Protein AF-A0A8H4VQW1-F1 (afdb_monomer_lite)

Radius of gyration: 22.75 Å; chains: 1; bounding box: 52×48×63 Å

Foldseek 3Di:
DFPFQDLVNPVQRNDPVSLVVLLVVLLVVDQDDQDDPSHPPDPRDPVVVVVVVVQVVVDPVSVVVCCVCCVLCVVLVSLLSSPQPDPLQPDPPGDDPVCVLQVVSNLRSLCSRGNPNSSVVVVVVVVVCVVPDDVVVVLLVQLCCCLVVPCCPPPNVPDDPVRSVVSSVVSSVVVVVVVVVVVVVCVVVVPTPVNVVVVCCCVVVVVDDDPDD

Secondary structure (DSSP, 8-state):
------TTSSTTTSSHHHHHHHHHHHHHHS--TT-GGG-TT----HHHHHHHHHHHHT-HHHHHHHHHHHHHHHHHHHHHHHHTTSTT-SSTTSS-HHHHHTT-HHHHHHHHHHHHHHHHHHHHHHHHHHHHSTHHHHHHHHHHIIIIIIIIIII-TT--HHHHHHHHHHHHHHHHHHHHHHHHHHHHTT--HHHHHHHHHHHH-TT------

Structure (mmCIF, N/CA/C/O backbone):
data_AF-A0A8H4VQW1-F1
#
_entry.id   AF-A0A8H4VQW1-F1
#
loop_
_atom_site.group_PDB
_atom_site.id
_atom_site.type_symbol
_atom_site.label_atom_id
_atom_site.label_alt_id
_atom_site.label_comp_id
_atom_site.label_asym_id
_atom_site.label_entity_id
_atom_site.label_seq_id
_atom_site.pdbx_PDB_ins_code
_atom_site.Cartn_x
_atom_site.Cartn_y
_atom_site.Cartn_z
_atom_site.occupancy
_atom_site.B_iso_or_equiv
_atom_site.auth_seq_id
_atom_site.auth_comp_id
_atom_site.auth_asym_id
_atom_site.auth_atom_id
_atom_site.pdbx_PDB_model_num
ATOM 1 N N . MET A 1 1 ? 16.463 -20.515 -1.898 1.00 28.28 1 MET A N 1
ATOM 2 C CA . MET A 1 1 ? 17.791 -19.870 -1.983 1.00 28.28 1 MET A CA 1
ATOM 3 C C . MET A 1 1 ? 17.605 -18.533 -2.690 1.00 28.28 1 MET A C 1
ATOM 5 O O . MET A 1 1 ? 17.274 -18.520 -3.868 1.00 28.28 1 MET A O 1
ATOM 9 N N . PHE A 1 2 ? 17.663 -17.422 -1.950 1.00 25.58 2 PHE A N 1
ATOM 10 C CA . PHE A 1 2 ? 17.439 -16.077 -2.488 1.00 25.58 2 PHE A CA 1
ATOM 11 C C . PHE A 1 2 ? 18.644 -15.667 -3.336 1.00 25.58 2 PHE A C 1
ATOM 13 O O . PHE A 1 2 ? 19.670 -15.258 -2.800 1.00 25.58 2 PHE A O 1
ATOM 20 N N . LYS A 1 3 ? 18.546 -15.798 -4.660 1.00 30.08 3 LYS A N 1
ATOM 21 C CA . LYS A 1 3 ? 19.532 -15.206 -5.563 1.00 30.08 3 LYS A CA 1
ATOM 22 C C . LYS A 1 3 ? 19.118 -13.753 -5.777 1.00 30.08 3 LYS A C 1
ATOM 24 O O . LYS A 1 3 ? 18.363 -13.453 -6.694 1.00 30.08 3 LYS A O 1
ATOM 29 N N . VAL A 1 4 ? 19.536 -12.875 -4.862 1.00 37.16 4 VAL A N 1
ATOM 30 C CA . VAL A 1 4 ? 19.462 -11.427 -5.083 1.00 37.16 4 VAL A CA 1
ATOM 31 C C . VAL A 1 4 ? 20.350 -11.154 -6.282 1.00 37.16 4 VAL A C 1
ATOM 33 O O . VAL A 1 4 ? 21.573 -11.262 -6.212 1.00 37.16 4 VAL A O 1
ATOM 36 N N . MET A 1 5 ? 19.711 -10.891 -7.411 1.00 40.12 5 MET A N 1
ATOM 37 C CA . MET A 1 5 ? 20.390 -10.447 -8.605 1.00 40.12 5 MET A CA 1
ATOM 38 C C . MET A 1 5 ? 20.837 -9.008 -8.349 1.00 40.12 5 MET A C 1
ATOM 40 O O . MET A 1 5 ? 20.099 -8.057 -8.581 1.00 40.12 5 MET A O 1
ATOM 44 N N . ALA A 1 6 ? 22.038 -8.851 -7.785 1.00 36.28 6 ALA A N 1
ATOM 45 C CA . ALA A 1 6 ? 22.741 -7.578 -7.822 1.00 36.28 6 ALA A CA 1
ATOM 46 C C . ALA A 1 6 ? 22.848 -7.118 -9.286 1.00 36.28 6 ALA A C 1
ATOM 48 O O . ALA A 1 6 ? 22.776 -7.948 -10.202 1.00 36.28 6 ALA A O 1
ATOM 49 N N . SER A 1 7 ? 23.047 -5.810 -9.479 1.00 42.59 7 SER A N 1
ATOM 50 C CA . SER A 1 7 ? 23.230 -5.089 -10.755 1.00 42.59 7 SER A CA 1
ATOM 51 C C . SER A 1 7 ? 23.959 -5.872 -11.870 1.00 42.59 7 SER A C 1
ATOM 53 O O . SER A 1 7 ? 23.698 -5.697 -13.053 1.00 42.59 7 SER A O 1
ATOM 55 N N . SER A 1 8 ? 24.828 -6.808 -11.494 1.00 39.12 8 SER A N 1
ATOM 56 C CA . SER A 1 8 ? 25.569 -7.744 -12.340 1.00 39.12 8 SER A CA 1
ATOM 57 C C . SER A 1 8 ? 24.739 -8.787 -13.116 1.00 39.12 8 SER A C 1
ATOM 59 O O . SER A 1 8 ? 25.293 -9.433 -14.000 1.00 39.12 8 SER A O 1
ATOM 61 N N . SER A 1 9 ? 23.458 -9.009 -12.797 1.00 41.38 9 SER A N 1
ATOM 62 C CA . SER A 1 9 ? 22.667 -10.114 -13.394 1.00 41.38 9 SER A CA 1
ATOM 63 C C . SER A 1 9 ? 21.776 -9.683 -14.559 1.00 41.38 9 SER A C 1
ATOM 65 O O . SER A 1 9 ? 21.464 -10.496 -15.425 1.00 41.38 9 SER A O 1
ATOM 67 N N . VAL A 1 10 ? 21.401 -8.403 -14.607 1.00 49.59 10 VAL A N 1
ATOM 68 C CA . VAL A 1 10 ? 20.893 -7.756 -15.819 1.00 49.59 10 VAL A CA 1
ATOM 69 C C . VAL A 1 10 ? 22.082 -6.994 -16.388 1.00 49.59 10 VAL A C 1
ATOM 71 O O . VAL A 1 10 ? 22.295 -5.829 -16.065 1.00 49.59 10 VAL A O 1
ATOM 74 N N . LEU A 1 11 ? 22.893 -7.676 -17.209 1.00 47.47 11 LEU A N 1
ATOM 75 C CA . LEU A 1 11 ? 24.154 -7.179 -17.800 1.00 47.47 11 LEU A CA 1
ATOM 76 C C . LEU A 1 11 ? 24.014 -5.799 -18.491 1.00 47.47 11 LEU A C 1
ATOM 78 O O . LEU A 1 11 ? 24.993 -5.098 -18.758 1.00 47.47 11 LEU A O 1
ATOM 82 N N . ILE A 1 12 ? 22.776 -5.411 -18.785 1.00 53.22 12 ILE A N 1
ATOM 83 C CA . ILE A 1 12 ? 22.388 -4.185 -19.465 1.00 53.22 12 ILE A CA 1
ATOM 84 C C . ILE A 1 12 ? 22.373 -2.975 -18.516 1.00 53.22 12 ILE A C 1
ATOM 86 O O . ILE A 1 12 ? 22.787 -1.912 -18.959 1.00 53.22 12 ILE A O 1
ATOM 90 N N . LEU A 1 13 ? 21.984 -3.104 -17.236 1.00 59.81 13 LEU A N 1
ATOM 91 C CA . LEU A 1 13 ? 21.715 -1.919 -16.404 1.00 59.81 13 LEU A CA 1
ATOM 92 C C . LEU A 1 13 ? 22.900 -1.442 -15.558 1.00 59.81 13 LEU A C 1
ATOM 94 O O . LEU A 1 13 ? 23.080 -0.243 -15.506 1.00 59.81 13 LEU A O 1
ATOM 98 N N . GLY A 1 14 ? 23.720 -2.330 -14.973 1.00 60.00 14 GLY A N 1
ATOM 99 C CA . GLY A 1 14 ? 25.087 -2.090 -14.451 1.00 60.00 14 GLY A CA 1
ATOM 100 C C . GLY A 1 14 ? 25.355 -0.896 -13.503 1.00 60.00 14 GLY A C 1
ATOM 101 O O . GLY A 1 14 ? 25.812 -1.102 -12.375 1.00 60.00 14 GLY A O 1
ATOM 102 N N . SER A 1 15 ? 25.113 0.335 -13.956 1.00 68.81 15 SER A N 1
ATOM 103 C CA . SER A 1 15 ? 25.301 1.618 -13.276 1.00 68.81 15 SER A CA 1
ATOM 104 C C . SER A 1 15 ? 24.204 2.633 -13.675 1.00 68.81 15 SER A C 1
ATOM 106 O O . SER A 1 15 ? 23.596 2.507 -14.740 1.00 68.81 15 SER A O 1
ATOM 108 N N . PRO A 1 16 ? 23.962 3.686 -12.869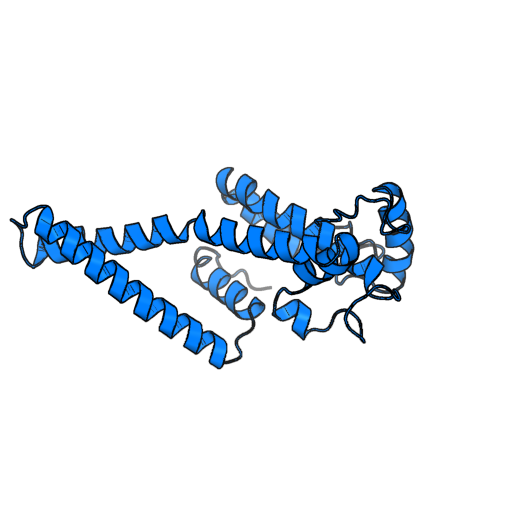 1.00 67.88 16 PRO A N 1
ATOM 109 C CA . PRO A 1 16 ? 23.062 4.781 -13.248 1.00 67.88 16 PRO A CA 1
ATOM 110 C C . PRO A 1 16 ? 23.428 5.462 -14.579 1.00 67.88 16 PRO A C 1
ATOM 112 O O . PRO A 1 16 ? 22.538 5.894 -15.304 1.00 67.88 16 PRO A O 1
ATOM 115 N N . GLU A 1 17 ? 24.717 5.513 -14.927 1.00 68.81 17 GLU A N 1
ATOM 116 C CA . GLU A 1 17 ? 25.201 6.052 -16.209 1.00 68.81 17 GLU A CA 1
ATOM 117 C C . GLU A 1 17 ? 24.740 5.195 -17.390 1.00 68.81 17 GLU A C 1
ATOM 119 O O . GLU A 1 17 ? 24.224 5.706 -18.377 1.00 68.81 17 GLU A O 1
ATOM 124 N N . LYS A 1 18 ? 24.815 3.870 -17.255 1.00 72.69 18 LYS A N 1
ATOM 125 C CA . LYS A 1 18 ? 24.377 2.958 -18.312 1.00 72.69 18 LYS A CA 1
ATOM 126 C C . LYS A 1 18 ? 22.856 2.983 -18.496 1.00 72.69 18 LYS A C 1
ATOM 128 O O . LYS A 1 18 ? 22.370 2.840 -19.613 1.00 72.69 18 LYS A O 1
ATOM 133 N N . LEU A 1 19 ? 22.096 3.213 -17.422 1.00 73.19 19 LEU A N 1
ATOM 134 C CA . LEU A 1 19 ? 20.658 3.483 -17.518 1.00 73.19 19 LEU A CA 1
ATOM 135 C C . LEU A 1 19 ? 20.380 4.777 -18.301 1.00 73.19 19 LEU A C 1
ATOM 137 O O . LEU A 1 19 ? 19.483 4.790 -19.139 1.00 73.19 19 LEU A O 1
ATOM 141 N N . TRP A 1 20 ? 21.144 5.843 -18.054 1.00 73.56 20 TRP A N 1
ATOM 142 C CA . TRP A 1 20 ? 21.017 7.107 -18.786 1.00 73.56 20 TRP A CA 1
ATOM 143 C C . TRP A 1 20 ? 21.287 6.942 -20.287 1.00 73.56 20 TRP A C 1
ATOM 145 O O . TRP A 1 20 ? 20.483 7.394 -21.107 1.00 73.56 20 TRP A O 1
ATOM 155 N N . ASP A 1 21 ? 22.346 6.216 -20.644 1.00 78.25 21 ASP A N 1
ATOM 156 C CA . ASP A 1 21 ? 22.703 5.952 -22.043 1.00 78.25 21 ASP A CA 1
ATOM 157 C C . ASP A 1 21 ? 21.632 5.137 -22.781 1.00 78.25 21 ASP A C 1
ATOM 159 O O . ASP A 1 21 ? 21.409 5.330 -23.974 1.00 78.25 21 ASP A O 1
ATOM 163 N N . LEU A 1 22 ? 20.931 4.245 -22.074 1.00 75.06 22 LEU A N 1
ATOM 164 C CA . LEU A 1 22 ? 19.831 3.448 -22.627 1.00 75.06 22 LEU A CA 1
ATOM 165 C C . LEU A 1 22 ? 18.499 4.207 -22.671 1.00 75.06 22 LEU A C 1
ATOM 167 O O . LEU A 1 22 ? 17.639 3.896 -23.496 1.00 75.06 22 LEU A O 1
ATOM 171 N N . LEU A 1 23 ? 18.319 5.213 -21.814 1.00 74.88 23 LEU A N 1
ATOM 172 C CA . LEU A 1 23 ? 17.117 6.044 -21.791 1.00 74.88 23 LEU A CA 1
ATOM 173 C C . LEU A 1 23 ? 17.064 7.030 -22.959 1.00 74.88 23 LEU A C 1
ATOM 175 O O . LEU A 1 23 ? 15.974 7.281 -23.463 1.00 74.88 23 LEU A O 1
ATOM 179 N N . GLN A 1 24 ? 18.199 7.567 -23.414 1.00 77.44 24 GLN A N 1
ATOM 180 C CA . GLN A 1 24 ? 18.244 8.478 -24.568 1.00 77.44 24 GLN A CA 1
ATOM 181 C C . GLN A 1 24 ? 17.631 7.883 -25.854 1.00 77.44 24 GLN A C 1
ATOM 183 O O . GLN A 1 24 ? 16.755 8.525 -26.437 1.00 77.44 24 GLN A O 1
ATOM 188 N N . PRO A 1 25 ? 18.004 6.669 -26.309 1.00 72.94 25 PRO A N 1
ATOM 189 C CA . PRO A 1 25 ? 17.372 6.064 -27.479 1.00 72.94 25 PRO A CA 1
ATOM 190 C C . PRO A 1 25 ? 15.919 5.644 -27.206 1.00 72.94 25 PRO A C 1
ATOM 192 O O . PRO A 1 25 ? 15.070 5.786 -28.087 1.00 72.94 25 PRO A O 1
ATOM 195 N N . ALA A 1 26 ? 15.592 5.197 -25.986 1.00 69.81 26 ALA A N 1
ATOM 196 C CA . ALA A 1 26 ? 14.220 4.843 -25.604 1.00 69.81 26 ALA A CA 1
ATOM 197 C C . ALA A 1 26 ? 13.273 6.063 -25.550 1.00 69.81 26 ALA A C 1
ATOM 199 O O . ALA A 1 26 ? 12.074 5.938 -25.800 1.00 69.81 26 ALA A O 1
ATOM 200 N N . ALA A 1 27 ? 13.804 7.252 -25.253 1.00 68.06 27 ALA A N 1
ATOM 201 C CA . ALA A 1 27 ? 13.092 8.533 -25.276 1.00 68.06 27 ALA A CA 1
ATOM 202 C C . ALA A 1 27 ? 12.643 8.930 -26.683 1.00 68.06 27 ALA A C 1
ATOM 204 O O . ALA A 1 27 ? 11.543 9.449 -26.863 1.00 68.06 27 ALA A O 1
ATOM 205 N N . ILE A 1 28 ? 13.466 8.627 -27.685 1.00 67.69 28 ILE A N 1
ATOM 206 C CA . ILE A 1 28 ? 13.154 8.888 -29.092 1.00 67.69 28 ILE A CA 1
ATOM 207 C C . ILE A 1 28 ? 12.152 7.850 -29.621 1.00 67.69 28 ILE A C 1
ATOM 209 O O . ILE A 1 28 ? 11.246 8.196 -30.377 1.00 67.69 28 ILE A O 1
ATOM 213 N N . ALA A 1 29 ? 12.291 6.584 -29.211 1.00 67.00 29 ALA A N 1
ATOM 214 C CA . ALA A 1 29 ? 11.430 5.489 -29.662 1.00 67.00 29 ALA A CA 1
ATOM 215 C C . ALA A 1 29 ? 10.017 5.514 -29.047 1.00 67.00 29 ALA A C 1
ATOM 217 O O . ALA A 1 29 ? 9.058 5.106 -29.698 1.00 67.00 29 ALA A O 1
ATOM 218 N N . SER A 1 30 ? 9.875 5.983 -27.804 1.00 66.38 30 SER A N 1
ATOM 219 C CA . SER A 1 30 ? 8.595 6.070 -27.085 1.00 66.38 30 SER A CA 1
ATOM 220 C C . SER A 1 30 ? 8.446 7.428 -26.385 1.00 66.38 30 SER A C 1
ATOM 222 O O . SER A 1 30 ? 8.575 7.510 -25.174 1.00 66.38 30 SER A O 1
ATOM 224 N N . PRO A 1 31 ? 8.177 8.531 -27.094 1.00 61.09 31 PRO A N 1
ATOM 225 C CA . PRO A 1 31 ? 8.132 9.850 -26.466 1.00 61.09 31 PRO A CA 1
ATOM 226 C C . PRO A 1 31 ? 7.073 9.927 -25.351 1.00 61.09 31 PRO A C 1
ATOM 228 O O . PRO A 1 31 ? 5.892 9.642 -25.564 1.00 61.09 31 PRO A O 1
ATOM 231 N N . ALA A 1 32 ? 7.491 10.343 -24.151 1.00 61.03 32 ALA A N 1
ATOM 232 C CA . ALA A 1 32 ? 6.574 10.609 -23.047 1.00 61.03 32 ALA A CA 1
ATOM 233 C C . ALA A 1 32 ? 5.659 11.801 -23.355 1.00 61.03 32 ALA A C 1
ATOM 235 O O . ALA A 1 32 ? 6.094 12.850 -23.834 1.00 61.03 32 ALA A O 1
ATOM 236 N N . VAL A 1 33 ? 4.377 11.657 -23.019 1.00 56.91 33 VAL A N 1
ATOM 237 C CA . VAL A 1 33 ? 3.370 12.711 -23.181 1.00 56.91 33 VAL A CA 1
ATOM 238 C C . VAL A 1 33 ? 3.735 13.903 -22.285 1.00 56.91 33 VAL A C 1
ATOM 240 O O . VAL A 1 33 ? 3.729 13.779 -21.064 1.00 56.91 33 VAL A O 1
ATOM 243 N N . GLY A 1 34 ? 4.049 15.057 -22.885 1.00 54.09 34 GLY A N 1
ATOM 244 C CA . GLY A 1 34 ? 4.382 16.296 -22.163 1.00 54.09 34 GLY A CA 1
ATOM 245 C C . GLY A 1 34 ? 5.872 16.527 -21.864 1.00 54.09 34 GLY A C 1
ATOM 246 O O . GLY A 1 34 ? 6.198 17.513 -21.203 1.00 54.09 34 GLY A O 1
ATOM 247 N N . ALA A 1 35 ? 6.773 15.668 -22.356 1.00 56.16 35 ALA A N 1
ATOM 248 C CA . ALA A 1 35 ? 8.221 15.850 -22.233 1.00 56.16 35 ALA A CA 1
ATOM 249 C C . ALA A 1 35 ? 8.757 16.885 -23.240 1.00 56.16 35 ALA A C 1
ATOM 251 O O . ALA A 1 35 ? 8.466 16.815 -24.437 1.00 56.16 35 ALA A O 1
ATOM 252 N N . LYS A 1 36 ? 9.584 17.826 -22.772 1.00 53.81 36 LYS A N 1
ATOM 253 C CA . LYS A 1 36 ? 10.326 18.742 -23.647 1.00 53.81 36 LYS A CA 1
ATOM 254 C C . LYS A 1 36 ? 11.537 17.998 -24.217 1.00 53.81 36 LYS A C 1
ATOM 256 O O . LYS A 1 36 ? 12.220 17.273 -23.497 1.00 53.81 36 LYS A O 1
ATOM 261 N N . ASP A 1 37 ? 11.769 18.139 -25.520 1.00 59.31 37 ASP A N 1
ATOM 262 C CA . ASP A 1 37 ? 12.873 17.488 -26.242 1.00 59.31 37 ASP A CA 1
ATOM 263 C C . ASP A 1 37 ? 12.871 15.948 -26.126 1.00 59.31 37 ASP A C 1
ATOM 265 O O . ASP A 1 37 ? 13.920 15.307 -26.152 1.00 59.31 37 ASP A O 1
ATOM 269 N N . SER A 1 38 ? 11.685 15.333 -25.979 1.00 60.81 38 SER A N 1
ATOM 270 C CA . SER A 1 38 ? 11.479 13.881 -25.778 1.00 60.81 38 SER A CA 1
ATOM 271 C C . SER A 1 38 ? 12.172 13.277 -24.542 1.00 60.81 38 SER A C 1
ATOM 273 O O . SER A 1 38 ? 12.138 12.068 -24.345 1.00 60.81 38 SER A O 1
ATOM 275 N N . SER A 1 39 ? 12.742 14.099 -23.655 1.00 64.88 39 SER A N 1
ATOM 276 C CA . SER A 1 39 ? 13.464 13.634 -22.468 1.00 64.88 39 SER A CA 1
ATOM 277 C C . SER A 1 39 ? 12.528 13.330 -21.295 1.00 64.88 39 SER A C 1
ATOM 279 O O . SER A 1 39 ? 11.841 14.218 -20.785 1.00 64.88 39 SER A O 1
ATOM 281 N N . TYR A 1 40 ? 12.575 12.093 -20.790 1.00 63.97 40 TYR A N 1
ATOM 282 C CA . TYR A 1 40 ? 11.798 11.633 -19.628 1.00 63.97 40 TYR A CA 1
ATOM 283 C C . TYR A 1 40 ? 12.128 12.340 -18.303 1.00 63.97 40 TYR A C 1
ATOM 285 O O . TYR A 1 40 ? 11.391 12.176 -17.335 1.00 63.97 40 TYR A O 1
ATOM 293 N N . LEU A 1 41 ? 13.224 13.105 -18.230 1.00 68.81 41 LEU A N 1
ATOM 294 C CA . LEU A 1 41 ? 13.618 13.845 -17.022 1.00 68.81 41 LEU A CA 1
ATOM 295 C C . LEU A 1 41 ? 13.168 15.311 -17.033 1.00 68.81 41 LEU A C 1
ATOM 297 O O . LEU A 1 41 ? 13.501 16.067 -16.121 1.00 68.81 41 LEU A O 1
ATOM 301 N N . THR A 1 42 ? 12.421 15.732 -18.053 1.00 65.62 42 THR A N 1
ATOM 302 C CA . THR A 1 42 ? 11.893 17.095 -18.120 1.00 65.62 42 THR A CA 1
ATOM 303 C C . THR A 1 42 ? 10.486 17.153 -17.531 1.00 65.62 42 THR A C 1
ATOM 305 O O . THR A 1 42 ? 9.543 16.573 -18.061 1.00 65.62 42 THR A O 1
ATOM 308 N N . ILE A 1 43 ? 10.331 17.879 -16.422 1.00 60.00 43 ILE A N 1
ATOM 309 C CA . ILE A 1 43 ? 9.020 18.153 -15.823 1.00 60.00 43 ILE A CA 1
ATOM 310 C C . ILE A 1 43 ? 8.455 19.397 -16.514 1.00 60.00 43 ILE A C 1
ATOM 312 O O . ILE A 1 43 ? 8.723 20.523 -16.101 1.00 60.00 43 ILE A O 1
ATOM 316 N N . HIS A 1 44 ? 7.725 19.200 -17.612 1.00 60.41 44 HIS A N 1
ATOM 317 C CA . HIS A 1 44 ? 7.095 20.289 -18.375 1.00 60.41 44 HIS A CA 1
ATOM 318 C C . HIS A 1 44 ? 5.557 20.265 -18.333 1.00 60.41 44 HIS A C 1
ATOM 320 O O . HIS A 1 44 ? 4.902 21.134 -18.910 1.00 60.41 44 HIS A O 1
ATOM 326 N N . SER A 1 45 ? 4.969 19.310 -17.609 1.00 63.50 45 SER A N 1
ATOM 327 C CA . SER A 1 45 ? 3.522 19.176 -17.433 1.00 63.50 45 SER A CA 1
ATOM 328 C C . SER A 1 45 ? 2.997 20.167 -16.384 1.00 63.50 45 SER A C 1
ATOM 330 O O . SER A 1 45 ? 3.448 20.196 -15.238 1.00 63.50 45 SER A O 1
ATOM 332 N N . GLY A 1 46 ? 1.990 20.968 -16.757 1.00 63.09 46 GLY A N 1
ATOM 333 C CA . GLY A 1 46 ? 1.294 21.861 -15.821 1.00 63.09 46 GLY A CA 1
ATOM 334 C C . GLY A 1 46 ? 0.620 21.111 -14.664 1.00 63.09 46 GLY A C 1
ATOM 335 O O . GLY A 1 46 ? 0.480 21.658 -13.574 1.00 63.09 46 GLY A O 1
ATOM 336 N N . GLN A 1 47 ? 0.270 19.837 -14.859 1.00 62.94 47 GLN A N 1
ATOM 337 C CA . GLN A 1 47 ? -0.259 18.972 -13.801 1.00 62.94 47 GLN A CA 1
ATOM 338 C C . GLN A 1 47 ? 0.823 18.559 -12.793 1.00 62.94 47 GLN A C 1
ATOM 340 O O . GLN A 1 47 ? 0.531 18.455 -11.602 1.00 62.94 47 GLN A O 1
ATOM 345 N N . ASP A 1 48 ? 2.073 18.408 -13.228 1.00 63.66 48 ASP A N 1
ATOM 346 C CA . ASP A 1 48 ? 3.189 18.010 -12.361 1.00 63.66 48 ASP A CA 1
ATOM 347 C C . ASP A 1 48 ? 3.648 19.181 -11.483 1.00 63.66 48 ASP A C 1
ATOM 349 O O . ASP A 1 48 ? 4.022 19.001 -10.319 1.00 63.66 48 ASP A O 1
ATOM 353 N N . LEU A 1 49 ? 3.554 20.407 -12.010 1.00 69.44 49 LEU A N 1
ATOM 354 C CA . LEU A 1 49 ? 3.812 21.624 -11.245 1.00 69.44 49 LEU A CA 1
ATOM 355 C C . LEU A 1 49 ? 2.724 21.864 -10.189 1.00 69.44 49 LEU A C 1
ATOM 357 O O . LEU A 1 49 ? 3.041 22.233 -9.059 1.00 69.44 49 LEU A O 1
ATOM 361 N N . LEU A 1 50 ? 1.457 21.597 -10.522 1.00 69.38 50 LEU A N 1
ATOM 362 C CA . LEU A 1 50 ? 0.352 21.638 -9.558 1.00 69.38 50 LEU A CA 1
ATOM 363 C C . LEU A 1 50 ? 0.511 20.572 -8.469 1.00 69.38 50 LEU A C 1
ATOM 365 O O . LEU A 1 50 ? 0.301 20.870 -7.294 1.00 69.38 50 LEU A O 1
ATOM 369 N N . LEU A 1 51 ? 0.935 19.358 -8.831 1.00 70.62 51 LEU A N 1
ATOM 370 C CA . LEU A 1 51 ? 1.248 18.303 -7.867 1.00 70.62 51 LEU A CA 1
ATOM 371 C C . LEU A 1 51 ? 2.392 18.723 -6.935 1.00 70.62 51 LEU A C 1
ATOM 373 O O . LEU A 1 51 ? 2.280 18.594 -5.718 1.00 70.62 51 LEU A O 1
ATOM 377 N N . THR A 1 52 ? 3.467 19.279 -7.491 1.00 69.06 52 THR A N 1
ATOM 378 C CA . THR A 1 52 ? 4.612 19.768 -6.710 1.00 69.06 52 THR A CA 1
ATOM 379 C C . THR A 1 52 ? 4.199 20.905 -5.775 1.00 69.06 52 THR A C 1
ATOM 381 O O . THR A 1 52 ? 4.539 20.886 -4.592 1.00 69.06 52 THR A O 1
ATOM 384 N N . GLY A 1 53 ? 3.401 21.857 -6.267 1.00 71.31 53 GLY A N 1
ATOM 385 C CA . GLY A 1 53 ? 2.837 22.939 -5.460 1.00 71.31 53 GLY A CA 1
ATOM 386 C C . GLY A 1 53 ? 1.944 22.424 -4.330 1.00 71.31 53 GLY A C 1
ATOM 387 O O . GLY A 1 53 ? 2.086 22.857 -3.189 1.00 71.31 53 GLY A O 1
ATOM 388 N N . PHE A 1 54 ? 1.086 21.439 -4.606 1.00 68.94 54 PHE A N 1
ATOM 389 C CA . PHE A 1 54 ? 0.246 20.797 -3.595 1.00 68.94 54 PHE A CA 1
ATOM 390 C C . PHE A 1 54 ? 1.077 20.114 -2.500 1.00 68.94 54 PHE A C 1
ATOM 392 O O . PHE A 1 54 ? 0.789 20.277 -1.313 1.00 68.94 54 PHE A O 1
ATOM 399 N N . ILE A 1 55 ? 2.133 19.388 -2.874 1.00 72.12 55 ILE A N 1
ATOM 400 C CA . ILE A 1 55 ? 3.003 18.689 -1.918 1.00 72.12 55 ILE A CA 1
ATOM 401 C C . ILE A 1 55 ? 3.793 19.693 -1.059 1.00 72.12 55 ILE A C 1
ATOM 403 O O . ILE A 1 55 ? 3.932 19.475 0.145 1.00 72.12 55 ILE A O 1
ATOM 407 N N . LEU A 1 56 ? 4.248 20.813 -1.635 1.00 72.19 56 LEU A N 1
ATOM 408 C CA . LEU A 1 56 ? 4.930 21.888 -0.900 1.00 72.19 56 LEU A CA 1
ATOM 409 C C . LEU A 1 56 ? 4.003 22.596 0.102 1.00 72.19 56 LEU A C 1
ATOM 411 O O . LEU A 1 56 ? 4.424 22.897 1.218 1.00 72.19 56 LEU A O 1
ATOM 415 N N . VAL A 1 57 ? 2.738 22.823 -0.262 1.00 73.44 57 VAL A N 1
ATOM 416 C CA . VAL A 1 57 ? 1.738 23.464 0.614 1.00 73.44 57 VAL A CA 1
ATOM 417 C C . VAL A 1 57 ? 1.233 22.512 1.709 1.00 73.44 57 VAL A C 1
ATOM 419 O O . VAL A 1 57 ? 0.902 22.957 2.806 1.00 73.44 57 VAL A O 1
ATOM 422 N N . SER A 1 58 ? 1.236 21.198 1.463 1.00 66.69 58 SER A N 1
ATOM 423 C CA . SER A 1 58 ? 0.741 20.170 2.400 1.00 66.69 58 SER A CA 1
ATOM 424 C C . SER A 1 58 ? 1.681 19.865 3.585 1.00 66.69 58 SER A C 1
ATOM 426 O O . SER A 1 58 ? 1.416 18.943 4.362 1.00 66.69 58 SER A O 1
ATOM 428 N N . GLY A 1 59 ? 2.775 20.620 3.741 1.00 71.31 59 GLY A N 1
ATOM 429 C CA . GLY A 1 59 ? 3.701 20.553 4.877 1.00 71.31 59 GLY A CA 1
ATOM 430 C C . GLY A 1 59 ? 4.723 19.403 4.840 1.00 71.31 59 GLY A C 1
ATOM 431 O O . GLY A 1 59 ? 4.603 18.435 4.086 1.00 71.31 59 GLY A O 1
ATOM 432 N N . PHE A 1 60 ? 5.741 19.492 5.709 1.00 62.41 60 PHE A N 1
ATOM 433 C CA . PHE A 1 60 ? 6.896 18.574 5.753 1.00 62.41 60 PHE A CA 1
ATOM 434 C C . PHE A 1 60 ? 6.526 17.087 5.927 1.00 62.41 60 PHE A C 1
ATOM 436 O O . PHE A 1 60 ? 7.225 16.218 5.411 1.00 62.41 60 PHE A O 1
ATOM 443 N N . GLY A 1 61 ? 5.415 16.768 6.604 1.00 63.97 61 GLY A N 1
ATOM 444 C CA . GLY A 1 61 ? 4.976 15.381 6.812 1.00 63.97 61 GLY A CA 1
ATOM 445 C C . GLY A 1 61 ? 4.533 14.671 5.525 1.00 63.97 61 GLY A C 1
ATOM 446 O O . GLY A 1 61 ? 4.796 13.480 5.350 1.00 63.97 61 GLY A O 1
ATOM 447 N N . THR A 1 62 ? 3.912 15.406 4.599 1.00 66.69 62 THR A N 1
ATOM 448 C CA . THR A 1 62 ? 3.476 14.873 3.298 1.00 66.69 62 THR A CA 1
ATOM 449 C C . THR A 1 62 ? 4.674 14.647 2.376 1.00 66.69 62 THR A C 1
ATOM 451 O O . THR A 1 62 ? 4.725 13.644 1.666 1.00 66.69 62 THR A O 1
ATOM 454 N N . PHE A 1 63 ? 5.687 15.514 2.463 1.00 66.75 63 PHE A N 1
ATOM 455 C CA . PHE A 1 63 ? 6.941 15.396 1.713 1.00 66.75 63 PHE A CA 1
ATOM 456 C C . PHE A 1 63 ? 7.702 14.103 2.040 1.00 66.75 63 PHE A C 1
ATOM 458 O O . PHE A 1 63 ? 8.098 13.361 1.137 1.00 66.75 63 PHE A O 1
ATOM 465 N N . THR A 1 64 ? 7.866 13.793 3.330 1.00 68.31 64 THR A N 1
ATOM 466 C CA . THR A 1 64 ? 8.627 12.617 3.784 1.00 68.31 64 THR A CA 1
ATOM 467 C C . THR A 1 64 ? 7.959 11.308 3.373 1.00 68.31 64 THR A C 1
ATOM 469 O O . THR A 1 64 ? 8.629 10.381 2.920 1.00 68.31 64 THR A O 1
ATOM 472 N N . TRP A 1 65 ? 6.630 11.234 3.483 1.00 68.44 65 TRP A N 1
ATOM 473 C CA . TRP A 1 65 ? 5.889 10.027 3.120 1.00 68.44 65 TRP A CA 1
ATOM 474 C C . TRP A 1 65 ? 5.765 9.844 1.608 1.00 68.44 65 TRP A C 1
ATOM 476 O O . TRP A 1 65 ? 5.829 8.711 1.147 1.00 68.44 65 TRP A O 1
ATOM 486 N N . PHE A 1 66 ? 5.622 10.924 0.834 1.00 70.50 66 PHE A N 1
ATOM 487 C CA . PHE A 1 66 ? 5.510 10.837 -0.624 1.00 70.50 66 PHE A CA 1
ATOM 488 C C . PHE A 1 66 ? 6.849 10.500 -1.297 1.00 70.50 66 PHE A C 1
ATOM 490 O O . PHE A 1 66 ? 6.865 9.845 -2.335 1.00 70.50 66 PHE A O 1
ATOM 497 N N . SER A 1 67 ? 7.978 10.870 -0.681 1.00 74.81 67 SER A N 1
ATOM 498 C CA . SER A 1 67 ? 9.322 10.629 -1.231 1.00 74.81 67 SER A CA 1
ATOM 499 C C . SER A 1 67 ? 9.645 9.143 -1.429 1.00 74.81 67 SER A C 1
ATOM 501 O O . SER A 1 67 ? 10.275 8.780 -2.420 1.00 74.81 67 SER A O 1
ATOM 503 N N . ILE A 1 68 ? 9.191 8.270 -0.524 1.00 76.38 68 ILE A N 1
ATOM 504 C CA . ILE A 1 68 ? 9.444 6.820 -0.590 1.00 76.38 68 ILE A CA 1
ATOM 505 C C . ILE A 1 68 ? 8.740 6.163 -1.797 1.00 76.38 68 ILE A C 1
ATOM 507 O O . ILE A 1 68 ? 9.429 5.567 -2.630 1.00 76.38 68 ILE A O 1
ATOM 511 N N . PRO A 1 69 ? 7.402 6.254 -1.947 1.00 75.00 69 PRO A N 1
ATOM 512 C CA . PRO A 1 69 ? 6.708 5.702 -3.100 1.00 75.00 69 PRO A CA 1
ATOM 513 C C . PRO A 1 69 ? 7.074 6.436 -4.391 1.00 75.00 69 PRO A C 1
ATOM 515 O O . PRO A 1 69 ? 7.207 5.772 -5.415 1.00 75.00 69 PRO A O 1
ATOM 518 N N . LEU A 1 70 ? 7.296 7.758 -4.368 1.00 77.06 70 LEU A N 1
ATOM 519 C CA . LEU A 1 70 ? 7.714 8.497 -5.562 1.00 77.06 70 LEU A CA 1
ATOM 520 C C . LEU A 1 70 ? 9.083 8.025 -6.054 1.00 77.06 70 LEU A C 1
ATOM 522 O O . LEU A 1 70 ? 9.217 7.712 -7.231 1.00 77.06 70 LEU A O 1
ATOM 526 N N . GLY A 1 71 ? 10.080 7.926 -5.172 1.00 79.94 71 GLY A N 1
ATOM 527 C CA . GLY A 1 71 ? 11.423 7.478 -5.544 1.00 79.94 71 GLY A CA 1
ATOM 528 C C . GLY A 1 71 ? 11.426 6.045 -6.078 1.00 79.94 71 GLY A C 1
ATOM 529 O O . GLY A 1 71 ? 12.032 5.763 -7.115 1.00 79.94 71 GLY A O 1
ATOM 530 N N . LEU A 1 72 ? 10.690 5.146 -5.419 1.00 80.62 72 LEU A N 1
ATOM 531 C CA . LEU A 1 72 ? 10.569 3.757 -5.860 1.00 80.62 72 LEU A CA 1
ATOM 532 C C . LEU A 1 72 ? 9.841 3.647 -7.209 1.00 80.62 72 LEU A C 1
ATOM 534 O O . LEU A 1 72 ? 10.321 2.964 -8.111 1.00 80.62 72 LEU A O 1
ATOM 538 N N . CYS A 1 73 ? 8.709 4.331 -7.378 1.00 79.25 73 CYS A N 1
ATOM 539 C CA . CYS A 1 73 ? 7.961 4.302 -8.633 1.00 79.25 73 CYS A CA 1
ATOM 540 C C . CYS A 1 73 ? 8.720 4.988 -9.772 1.00 79.25 73 CYS A C 1
ATOM 542 O O . CYS A 1 73 ? 8.732 4.448 -10.874 1.00 79.25 73 CYS A O 1
ATOM 544 N N . ALA A 1 74 ? 9.364 6.134 -9.536 1.00 80.81 74 ALA A N 1
ATOM 545 C CA . ALA A 1 74 ? 10.097 6.871 -10.565 1.00 80.81 74 ALA A CA 1
ATOM 546 C C . ALA A 1 74 ? 11.272 6.047 -11.103 1.00 80.81 74 ALA A C 1
ATOM 548 O O . ALA A 1 74 ? 11.400 5.865 -12.313 1.00 80.81 74 ALA A O 1
ATOM 549 N N . THR A 1 75 ? 12.078 5.468 -10.209 1.00 81.06 75 THR A N 1
ATOM 550 C CA . THR A 1 75 ? 13.207 4.618 -10.615 1.00 81.06 75 THR A CA 1
ATOM 551 C C . THR A 1 75 ? 12.741 3.371 -11.365 1.00 81.06 75 THR A C 1
ATOM 553 O O . THR A 1 75 ? 13.258 3.074 -12.438 1.00 81.06 75 THR A O 1
ATOM 556 N N . MET A 1 76 ? 11.714 2.677 -10.873 1.00 79.56 76 MET A N 1
ATOM 557 C CA . MET A 1 76 ? 11.212 1.456 -11.515 1.00 79.56 76 MET A CA 1
ATOM 558 C C . MET A 1 76 ? 10.470 1.733 -12.828 1.00 79.56 76 MET A C 1
ATOM 560 O O . MET A 1 76 ? 10.524 0.910 -13.736 1.00 79.56 76 MET A O 1
ATOM 564 N N . SER A 1 77 ? 9.828 2.895 -12.971 1.00 79.38 77 SER A N 1
ATOM 565 C CA . SER A 1 77 ? 9.161 3.294 -14.220 1.00 79.38 77 SER A CA 1
ATOM 566 C C . SER A 1 77 ? 10.168 3.599 -15.326 1.00 79.38 77 SER A C 1
ATOM 568 O O . SER A 1 77 ? 9.974 3.150 -16.451 1.00 79.38 77 SER A O 1
ATOM 570 N N . LEU A 1 78 ? 11.275 4.279 -15.009 1.00 78.19 78 LEU A N 1
ATOM 571 C CA . LEU A 1 78 ? 12.362 4.502 -15.969 1.00 78.19 78 LEU A CA 1
ATOM 572 C C . LEU A 1 78 ? 12.984 3.176 -16.427 1.00 78.19 78 LEU A C 1
ATOM 574 O O . LEU A 1 78 ? 13.239 2.981 -17.612 1.00 78.19 78 LEU A O 1
ATOM 578 N N . VAL A 1 79 ? 13.163 2.228 -15.505 1.00 77.31 79 VAL A N 1
ATOM 579 C CA . VAL A 1 79 ? 13.671 0.895 -15.854 1.00 77.31 79 VAL A CA 1
ATOM 580 C C . VAL A 1 79 ? 12.654 0.093 -16.676 1.00 77.31 79 VAL A C 1
ATOM 582 O O . VAL A 1 79 ? 13.044 -0.618 -17.599 1.00 77.31 79 VAL A O 1
ATOM 585 N N . CYS A 1 80 ? 11.354 0.243 -16.407 1.00 78.94 80 CYS A N 1
ATOM 586 C CA . CYS A 1 80 ? 10.284 -0.353 -17.211 1.00 78.94 80 CYS A CA 1
ATOM 587 C C . CYS A 1 80 ? 10.369 0.077 -18.680 1.00 78.94 80 CYS A C 1
ATOM 589 O O . CYS A 1 80 ? 10.354 -0.769 -19.569 1.00 78.94 80 CYS A O 1
ATOM 591 N N . VAL A 1 81 ? 10.521 1.382 -18.920 1.00 77.62 81 VAL A N 1
ATOM 592 C CA . VAL A 1 81 ? 10.621 1.971 -20.264 1.00 77.62 81 VAL A CA 1
ATOM 593 C C . VAL A 1 81 ? 11.803 1.405 -21.053 1.00 77.62 81 VAL A C 1
ATOM 595 O O . VAL A 1 81 ? 11.683 1.165 -22.248 1.00 77.62 81 VAL A O 1
ATOM 598 N N . VAL A 1 82 ? 12.936 1.154 -20.395 1.00 75.75 82 VAL A N 1
ATOM 599 C CA . VAL A 1 82 ? 14.119 0.575 -21.053 1.00 75.75 82 VAL A CA 1
ATOM 600 C C . VAL A 1 82 ? 13.943 -0.922 -21.334 1.00 75.75 82 VAL A C 1
ATOM 602 O O . VAL A 1 82 ? 14.472 -1.434 -22.317 1.00 75.75 82 VAL A O 1
ATOM 605 N N . LEU A 1 83 ? 13.222 -1.645 -20.473 1.00 73.88 83 LEU A N 1
ATOM 606 C CA . LEU A 1 83 ? 13.118 -3.106 -20.543 1.00 73.88 83 LEU A CA 1
ATOM 607 C C . LEU A 1 83 ? 11.914 -3.620 -21.342 1.00 73.88 83 LEU A C 1
ATOM 609 O O . LEU A 1 83 ? 11.936 -4.788 -21.735 1.00 73.88 83 LEU A O 1
ATOM 613 N N . GLN A 1 84 ? 10.894 -2.794 -21.591 1.00 71.94 84 GLN A N 1
ATOM 614 C CA . GLN A 1 84 ? 9.629 -3.215 -22.214 1.00 71.94 84 GLN A CA 1
ATOM 615 C C . GLN A 1 84 ? 9.788 -3.851 -23.606 1.00 71.94 84 GLN A C 1
ATOM 617 O O . GLN A 1 84 ? 9.035 -4.764 -23.936 1.00 71.94 84 GLN A O 1
ATOM 622 N N . ASP A 1 85 ? 10.789 -3.421 -24.381 1.00 68.19 85 ASP A N 1
ATOM 623 C CA . ASP A 1 85 ? 11.051 -3.899 -25.749 1.00 68.19 85 ASP A CA 1
ATOM 624 C C . ASP A 1 85 ? 12.116 -5.012 -25.803 1.00 68.19 85 ASP A C 1
ATOM 626 O O . ASP A 1 85 ? 12.550 -5.438 -26.874 1.00 68.19 85 ASP A O 1
ATOM 630 N N . THR A 1 86 ? 12.573 -5.494 -24.643 1.00 68.44 86 THR A N 1
ATOM 631 C CA . THR A 1 86 ? 13.649 -6.490 -24.550 1.00 68.44 86 THR A CA 1
ATOM 632 C C . THR A 1 86 ? 13.117 -7.914 -24.374 1.00 68.44 86 THR A C 1
ATOM 634 O O . THR A 1 86 ? 12.053 -8.142 -23.802 1.00 68.44 86 THR A O 1
ATOM 637 N N . VAL A 1 87 ? 13.914 -8.909 -24.787 1.00 64.00 87 VAL A N 1
ATOM 638 C CA . VAL A 1 87 ? 13.600 -10.354 -24.666 1.00 64.00 87 VAL A CA 1
ATOM 639 C C . VAL A 1 87 ? 13.406 -10.808 -23.206 1.00 64.00 87 VAL A C 1
ATOM 641 O O . VAL A 1 87 ? 12.844 -11.867 -22.949 1.00 64.00 87 VAL A O 1
ATOM 644 N N . TYR A 1 88 ? 13.848 -10.005 -22.234 1.00 64.38 88 TYR A N 1
ATOM 645 C CA . TYR A 1 88 ? 13.737 -10.298 -20.803 1.00 64.38 88 TYR A CA 1
ATOM 646 C C . TYR A 1 88 ? 12.369 -9.941 -20.205 1.00 64.38 88 TYR A C 1
ATOM 648 O O . TYR A 1 88 ? 12.115 -10.261 -19.041 1.00 64.38 88 TYR A O 1
ATOM 656 N N . TRP A 1 89 ? 11.497 -9.266 -20.959 1.00 69.69 89 TRP A N 1
ATOM 657 C CA . TRP A 1 89 ? 10.188 -8.855 -20.466 1.00 69.69 89 TRP A CA 1
ATOM 658 C C . TRP A 1 89 ? 9.240 -10.064 -20.322 1.00 69.69 89 TRP A C 1
ATOM 660 O O . TRP A 1 89 ? 9.064 -10.831 -21.269 1.00 69.69 89 TRP A O 1
ATOM 670 N N . PRO A 1 90 ? 8.599 -10.262 -19.153 1.00 64.62 90 PRO A N 1
ATOM 671 C CA . PRO A 1 90 ? 7.869 -11.490 -18.844 1.00 64.62 90 PRO A CA 1
ATOM 672 C C . PRO A 1 90 ? 6.492 -11.581 -19.518 1.00 64.62 90 PRO A C 1
ATOM 674 O O . PRO A 1 90 ? 5.863 -12.635 -19.454 1.00 64.62 90 PRO A O 1
ATOM 677 N N . VAL A 1 91 ? 5.994 -10.502 -20.136 1.00 70.25 91 VAL A N 1
ATOM 678 C CA . VAL A 1 91 ? 4.661 -10.459 -20.756 1.00 70.25 91 VAL A CA 1
ATOM 679 C C . VAL A 1 91 ? 4.776 -10.141 -22.242 1.00 70.25 91 VAL A C 1
ATOM 681 O O . VAL A 1 91 ? 5.232 -9.070 -22.623 1.00 70.25 91 VAL A O 1
ATOM 684 N N . SER A 1 92 ? 4.323 -11.050 -23.104 1.00 56.53 92 SER A N 1
ATOM 685 C CA . SER A 1 92 ? 4.293 -10.817 -24.551 1.00 56.53 92 SER A CA 1
ATOM 686 C C . SER A 1 92 ? 3.372 -9.636 -24.888 1.00 56.53 92 SER A C 1
ATOM 688 O O . SER A 1 92 ? 2.175 -9.699 -24.603 1.00 56.53 92 SER A O 1
ATOM 690 N N . GLY A 1 93 ? 3.916 -8.578 -25.497 1.00 62.91 93 GLY A N 1
ATOM 691 C CA . GLY A 1 93 ? 3.161 -7.382 -25.902 1.00 62.91 93 GLY A CA 1
ATOM 692 C C . GLY A 1 93 ? 3.481 -6.092 -25.135 1.00 62.91 93 GLY A C 1
ATOM 693 O O . GLY A 1 93 ? 2.737 -5.125 -25.268 1.00 62.91 93 GLY A O 1
ATOM 694 N N . GLY A 1 94 ? 4.565 -6.056 -24.351 1.00 68.00 94 GLY A N 1
ATOM 695 C CA . GLY A 1 94 ? 5.040 -4.837 -23.684 1.00 68.00 94 GLY A CA 1
ATOM 696 C C . GLY A 1 94 ? 4.181 -4.421 -22.485 1.00 68.00 94 GLY A C 1
ATOM 697 O O . GLY A 1 94 ? 3.593 -5.271 -21.807 1.00 68.00 94 GLY A O 1
ATOM 698 N N . VAL A 1 95 ? 4.139 -3.118 -22.187 1.00 71.12 95 VAL A N 1
ATOM 699 C CA . VAL A 1 95 ? 3.314 -2.548 -21.109 1.00 71.12 95 VAL A CA 1
ATOM 700 C C . VAL A 1 95 ? 1.910 -2.251 -21.639 1.00 71.12 95 VAL A C 1
ATOM 702 O O . VAL A 1 95 ? 1.671 -1.274 -22.344 1.00 71.12 95 VAL A O 1
ATOM 705 N N . THR A 1 96 ? 0.947 -3.092 -21.275 1.00 76.56 96 THR A N 1
ATOM 706 C CA . THR A 1 96 ? -0.463 -2.934 -21.658 1.00 76.56 96 THR A CA 1
ATOM 707 C C . THR A 1 96 ? -1.214 -1.995 -20.711 1.00 76.56 96 THR A C 1
ATOM 709 O O . THR A 1 96 ? -0.914 -1.902 -19.517 1.00 76.56 96 THR A O 1
ATOM 712 N N . ALA A 1 97 ? -2.283 -1.358 -21.205 1.00 72.31 97 ALA A N 1
ATOM 713 C CA . ALA A 1 97 ? -3.151 -0.501 -20.390 1.00 72.31 97 ALA A CA 1
ATOM 714 C C . ALA A 1 97 ? -3.713 -1.226 -19.152 1.00 72.31 97 ALA A C 1
ATOM 716 O O . ALA A 1 97 ? -3.931 -0.605 -18.114 1.00 72.31 97 ALA A O 1
ATOM 717 N N . TYR A 1 98 ? -3.910 -2.545 -19.222 1.00 76.31 98 TYR A N 1
ATOM 718 C CA . TYR A 1 98 ? -4.340 -3.349 -18.079 1.00 76.31 98 TYR A CA 1
ATOM 719 C C . TYR A 1 98 ? -3.298 -3.369 -16.949 1.00 76.31 98 TYR A C 1
ATOM 721 O O . TYR A 1 98 ? -3.653 -3.235 -15.777 1.00 76.31 98 TYR A O 1
ATOM 729 N N . GLN A 1 99 ? -2.010 -3.495 -17.280 1.00 76.19 99 GLN A N 1
ATOM 730 C CA . GLN A 1 99 ? -0.929 -3.508 -16.289 1.00 76.19 99 GLN A CA 1
ATOM 731 C C . GLN A 1 99 ? -0.737 -2.138 -15.637 1.00 76.19 99 GLN A C 1
ATOM 733 O O . GLN A 1 99 ? -0.491 -2.070 -14.433 1.00 76.19 99 GLN A O 1
ATOM 738 N N . ILE A 1 100 ? -0.908 -1.059 -16.406 1.00 76.19 100 ILE A N 1
ATOM 739 C CA . ILE A 1 100 ? -0.867 0.318 -15.894 1.00 76.19 100 ILE A CA 1
ATOM 740 C C . ILE A 1 100 ? -2.040 0.556 -14.936 1.00 76.19 100 ILE A C 1
ATOM 742 O O . ILE A 1 100 ? -1.842 1.002 -13.809 1.00 76.19 100 ILE A O 1
ATOM 746 N N . ASN A 1 101 ? -3.261 0.204 -15.350 1.00 74.19 101 ASN A N 1
ATOM 747 C CA . ASN A 1 101 ? -4.469 0.445 -14.556 1.00 74.19 101 ASN A CA 1
ATOM 748 C C . ASN A 1 101 ? -4.526 -0.368 -13.254 1.00 74.19 101 ASN A C 1
ATOM 750 O O . ASN A 1 101 ? -5.159 0.077 -12.296 1.00 74.19 101 ASN A O 1
ATOM 754 N N . ASN A 1 102 ? -3.871 -1.531 -13.210 1.00 76.44 102 ASN A N 1
ATOM 755 C CA . ASN A 1 102 ? -3.772 -2.376 -12.016 1.00 76.44 102 ASN A CA 1
ATOM 756 C C . ASN A 1 102 ? -2.465 -2.174 -11.227 1.00 76.44 102 ASN A C 1
ATOM 758 O O . ASN A 1 102 ? -2.188 -2.939 -10.304 1.00 76.44 102 ASN A O 1
ATOM 762 N N . SER A 1 103 ? -1.654 -1.168 -11.576 1.00 76.81 103 SER A N 1
ATOM 763 C CA . SER A 1 103 ? -0.379 -0.853 -10.912 1.00 76.81 103 SER A CA 1
ATOM 764 C C . SER A 1 103 ? 0.601 -2.036 -10.848 1.00 76.81 103 SER A C 1
ATOM 766 O O . SER A 1 103 ? 1.339 -2.206 -9.877 1.00 76.81 103 SER A O 1
ATOM 768 N N . LEU A 1 104 ? 0.628 -2.860 -11.899 1.00 79.31 104 LEU A N 1
ATOM 769 C CA . LEU A 1 104 ? 1.455 -4.070 -11.972 1.00 79.31 104 LEU A CA 1
ATOM 770 C C . LEU A 1 104 ? 2.888 -3.800 -12.451 1.00 79.31 104 LEU A C 1
ATOM 772 O O . LEU A 1 104 ? 3.709 -4.711 -12.446 1.00 79.31 104 LEU A O 1
ATOM 776 N N . ILE A 1 105 ? 3.218 -2.562 -12.826 1.00 79.00 105 ILE A N 1
ATOM 777 C CA . ILE A 1 105 ? 4.551 -2.192 -13.328 1.00 79.00 105 ILE A CA 1
ATOM 778 C C . ILE A 1 105 ? 5.644 -2.517 -12.302 1.00 79.00 105 ILE A C 1
ATOM 780 O O . ILE A 1 105 ? 6.634 -3.159 -12.635 1.00 79.00 105 ILE A O 1
ATOM 784 N N . LEU A 1 106 ? 5.443 -2.131 -11.039 1.00 79.75 106 LEU A N 1
ATOM 785 C CA . LEU A 1 106 ? 6.430 -2.321 -9.976 1.00 79.75 106 LEU A CA 1
ATOM 786 C C . LEU A 1 106 ? 6.815 -3.804 -9.758 1.00 79.75 106 LEU A C 1
ATOM 788 O O . LEU A 1 106 ? 8.009 -4.112 -9.788 1.00 79.75 106 LEU A O 1
ATOM 792 N N . PRO A 1 107 ? 5.865 -4.747 -9.574 1.00 79.88 107 PRO A N 1
ATOM 793 C CA . PRO A 1 107 ? 6.212 -6.160 -9.435 1.00 79.88 107 PRO A CA 1
ATOM 794 C C . PRO A 1 107 ? 6.759 -6.785 -10.728 1.00 79.88 107 PRO A C 1
ATOM 796 O O . PRO A 1 107 ? 7.617 -7.660 -10.636 1.00 79.88 107 PRO A O 1
ATOM 799 N N . LEU A 1 108 ? 6.324 -6.336 -11.912 1.00 77.81 108 LEU A N 1
ATOM 800 C CA . LEU A 1 108 ? 6.836 -6.841 -13.195 1.00 77.81 108 LEU A CA 1
ATOM 801 C C . LEU A 1 108 ? 8.303 -6.456 -13.409 1.00 77.81 108 LEU A C 1
ATOM 803 O O . LEU A 1 108 ? 9.132 -7.310 -13.711 1.00 77.81 108 LEU A O 1
ATOM 807 N N . VAL A 1 109 ? 8.650 -5.192 -13.177 1.00 77.62 109 VAL A N 1
ATOM 808 C CA . VAL A 1 109 ? 10.035 -4.711 -13.288 1.00 77.62 109 VAL A CA 1
ATOM 809 C C . VAL A 1 109 ? 10.932 -5.413 -12.269 1.00 77.62 109 VAL A C 1
ATOM 811 O O . VAL A 1 109 ? 12.032 -5.856 -12.595 1.00 77.62 109 VAL A O 1
ATOM 814 N N . ALA A 1 110 ? 10.446 -5.612 -11.045 1.00 76.19 110 ALA A N 1
ATOM 815 C CA . ALA A 1 110 ? 11.190 -6.350 -10.032 1.00 76.19 110 ALA A CA 1
ATOM 816 C C . ALA A 1 110 ? 11.381 -7.830 -10.364 1.00 76.19 110 ALA A C 1
ATOM 818 O O . ALA A 1 110 ? 12.411 -8.398 -9.999 1.00 76.19 110 ALA A O 1
ATOM 819 N N . GLN A 1 111 ? 10.437 -8.446 -11.078 1.00 75.06 111 GLN A N 1
ATOM 820 C CA . GLN A 1 111 ? 10.604 -9.799 -11.599 1.00 75.06 111 GLN A CA 1
ATOM 821 C C . GLN A 1 111 ? 11.776 -9.879 -12.576 1.00 75.06 111 GLN A C 1
ATOM 823 O O . GLN A 1 111 ? 12.551 -10.831 -12.511 1.00 75.06 111 GLN A O 1
ATOM 828 N N . VAL A 1 112 ? 11.931 -8.874 -13.440 1.00 72.38 112 VAL A N 1
ATOM 829 C CA . VAL A 1 112 ? 13.016 -8.829 -14.429 1.00 72.38 112 VAL A CA 1
ATOM 830 C C . VAL A 1 112 ? 14.366 -8.555 -13.768 1.00 72.38 112 VAL A C 1
ATOM 832 O O . VAL A 1 112 ? 15.348 -9.226 -14.072 1.00 72.38 112 VAL A O 1
ATOM 835 N N . ILE A 1 113 ? 14.423 -7.607 -12.828 1.00 71.69 113 ILE A N 1
ATOM 836 C CA . ILE A 1 113 ? 15.688 -7.186 -12.204 1.00 71.69 113 ILE A CA 1
ATOM 837 C C . ILE A 1 113 ? 16.168 -8.187 -11.151 1.00 71.69 113 ILE A C 1
ATOM 839 O O . ILE A 1 113 ? 17.345 -8.530 -11.104 1.00 71.69 113 ILE A O 1
ATOM 843 N N . MET A 1 114 ? 15.268 -8.623 -10.272 1.00 68.69 114 MET A N 1
ATOM 844 C CA . MET A 1 114 ? 15.600 -9.354 -9.045 1.00 68.69 114 MET A CA 1
ATOM 845 C C . MET A 1 114 ? 15.103 -10.810 -9.061 1.00 68.69 114 MET A C 1
ATOM 847 O O . MET A 1 114 ? 15.274 -11.537 -8.078 1.00 68.69 114 MET A O 1
ATOM 851 N N . GLY A 1 115 ? 14.490 -11.254 -10.162 1.00 72.94 115 GLY A N 1
ATOM 852 C CA . GLY A 1 115 ? 13.917 -12.591 -10.291 1.00 72.94 115 GLY A CA 1
ATOM 853 C C . GLY A 1 115 ? 12.727 -12.821 -9.354 1.00 72.94 115 GLY A C 1
ATOM 854 O O . GLY A 1 115 ? 12.175 -11.899 -8.749 1.00 72.94 115 GLY A O 1
ATOM 855 N N . THR A 1 116 ? 12.342 -14.086 -9.170 1.00 70.94 116 THR A N 1
ATOM 856 C CA . THR A 1 116 ? 11.211 -14.485 -8.308 1.00 70.94 116 THR A CA 1
ATOM 857 C C . THR A 1 116 ? 11.365 -14.004 -6.858 1.00 70.94 116 THR A C 1
ATOM 859 O O . THR A 1 116 ? 10.374 -13.691 -6.203 1.00 70.94 116 THR A O 1
ATOM 862 N N . GLY A 1 117 ? 12.602 -13.885 -6.359 1.00 70.50 117 GLY A N 1
ATOM 863 C CA . GLY A 1 117 ? 12.884 -13.373 -5.013 1.00 70.50 117 GLY A CA 1
ATOM 864 C C . GLY A 1 117 ? 12.539 -11.891 -4.841 1.00 70.50 117 GLY A C 1
ATOM 865 O O . GLY A 1 117 ? 12.024 -11.509 -3.792 1.00 70.50 117 GLY A O 1
ATOM 866 N N . GLY A 1 118 ? 12.749 -11.074 -5.876 1.00 70.88 118 GLY A N 1
ATOM 867 C CA . GLY A 1 118 ? 12.374 -9.660 -5.872 1.00 70.88 118 GLY A CA 1
ATOM 868 C C . GLY A 1 118 ? 10.870 -9.440 -5.866 1.00 70.88 118 GLY A C 1
ATOM 869 O O . GLY A 1 118 ? 10.378 -8.603 -5.117 1.00 70.88 118 GLY A O 1
ATOM 870 N N . VAL A 1 119 ? 10.124 -10.241 -6.631 1.00 73.12 119 VAL A N 1
ATOM 871 C CA . VAL A 1 119 ? 8.652 -10.190 -6.628 1.00 73.12 119 VAL A CA 1
ATOM 872 C C . VAL A 1 119 ? 8.108 -10.506 -5.240 1.00 73.12 119 VAL A C 1
ATOM 874 O O . VAL A 1 119 ? 7.260 -9.778 -4.729 1.00 73.12 119 VAL A O 1
ATOM 877 N N . VAL A 1 120 ? 8.639 -11.547 -4.591 1.00 76.62 120 VAL A N 1
ATOM 878 C CA . VAL A 1 120 ? 8.261 -11.898 -3.217 1.00 76.62 120 VAL A CA 1
ATOM 879 C C . VAL A 1 120 ? 8.628 -10.775 -2.247 1.00 76.62 120 VAL A C 1
ATOM 881 O O . VAL A 1 120 ? 7.804 -10.424 -1.408 1.00 76.62 120 VAL A O 1
ATOM 884 N N . ALA A 1 121 ? 9.806 -10.161 -2.382 1.00 76.56 121 ALA A N 1
ATOM 885 C CA . ALA A 1 121 ? 10.221 -9.038 -1.544 1.00 76.56 121 ALA A CA 1
ATOM 886 C C . ALA A 1 121 ? 9.339 -7.793 -1.737 1.00 76.56 121 ALA A C 1
ATOM 888 O O . ALA A 1 121 ? 8.987 -7.157 -0.749 1.00 76.56 121 ALA A O 1
ATOM 889 N N . ILE A 1 122 ? 8.925 -7.466 -2.965 1.00 75.94 122 ILE A N 1
ATOM 890 C CA . ILE A 1 122 ? 8.006 -6.347 -3.229 1.00 75.94 122 ILE A CA 1
ATOM 891 C C . ILE A 1 122 ? 6.607 -6.653 -2.713 1.00 75.94 122 ILE A C 1
ATOM 893 O O . ILE A 1 122 ? 5.997 -5.801 -2.071 1.00 75.94 122 ILE A O 1
ATOM 897 N N . ILE A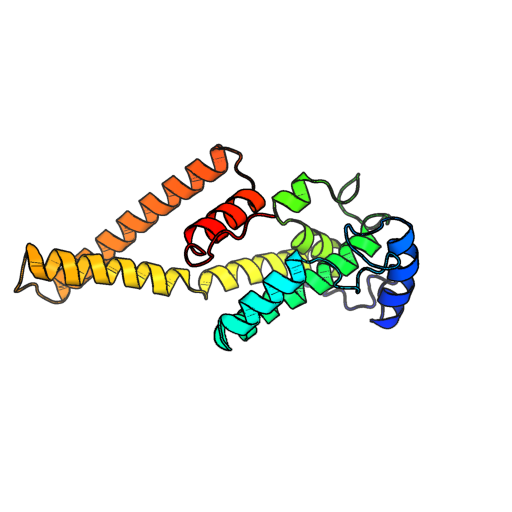 1 123 ? 6.094 -7.863 -2.937 1.00 75.44 123 ILE A N 1
ATOM 898 C CA . ILE A 1 123 ? 4.797 -8.265 -2.385 1.00 75.44 123 ILE A CA 1
ATOM 899 C C . ILE A 1 123 ? 4.846 -8.204 -0.856 1.00 75.44 123 ILE A C 1
ATOM 901 O O . ILE A 1 123 ? 3.926 -7.665 -0.245 1.00 75.44 123 ILE A O 1
ATOM 905 N N . LEU A 1 124 ? 5.922 -8.688 -0.232 1.00 73.56 124 LEU A N 1
ATOM 906 C CA . LEU A 1 124 ? 6.127 -8.576 1.211 1.00 73.56 124 LEU A CA 1
ATOM 907 C C . LEU A 1 124 ? 6.244 -7.122 1.652 1.00 73.56 124 LEU A C 1
ATOM 909 O O . LEU A 1 124 ? 5.598 -6.761 2.623 1.00 73.56 124 LEU A O 1
ATOM 913 N N . MET A 1 125 ? 6.989 -6.278 0.941 1.00 75.25 125 MET A N 1
ATOM 914 C CA . MET A 1 125 ? 7.110 -4.853 1.247 1.00 75.25 125 MET A CA 1
ATOM 915 C C . MET A 1 125 ? 5.742 -4.168 1.204 1.00 75.25 125 MET A C 1
ATOM 917 O O . MET A 1 125 ? 5.379 -3.496 2.162 1.00 75.25 125 MET A O 1
ATOM 921 N N . VAL A 1 126 ? 4.931 -4.413 0.172 1.00 72.56 126 VAL A N 1
ATOM 922 C CA . VAL A 1 126 ? 3.572 -3.861 0.068 1.00 72.56 126 VAL A CA 1
ATOM 923 C C . VAL A 1 126 ? 2.672 -4.396 1.187 1.00 72.56 126 VAL A C 1
ATOM 925 O O . VAL A 1 126 ? 1.909 -3.633 1.779 1.00 72.56 126 VAL A O 1
ATOM 928 N N . ARG A 1 127 ? 2.755 -5.690 1.519 1.00 61.97 127 ARG A N 1
ATOM 929 C CA . ARG A 1 127 ? 1.962 -6.308 2.599 1.00 61.97 127 ARG A CA 1
ATOM 930 C C . ARG A 1 127 ? 2.380 -5.812 3.984 1.00 61.97 127 ARG A C 1
ATOM 932 O O . ARG A 1 127 ? 1.508 -5.540 4.803 1.00 61.97 127 ARG A O 1
ATOM 939 N N . LEU A 1 128 ? 3.677 -5.653 4.225 1.00 62.88 128 LEU A N 1
ATOM 940 C CA . LEU A 1 128 ? 4.242 -5.099 5.455 1.00 62.88 128 LEU A CA 1
ATOM 941 C C . LEU A 1 128 ? 3.884 -3.624 5.589 1.00 62.88 128 LEU A C 1
ATOM 943 O O . LEU A 1 128 ? 3.417 -3.211 6.639 1.00 62.88 128 LEU A O 1
ATOM 947 N N . TYR A 1 129 ? 3.994 -2.855 4.510 1.00 65.94 129 TYR A N 1
ATOM 948 C CA . TYR A 1 129 ? 3.537 -1.473 4.470 1.00 65.94 129 TYR A CA 1
ATOM 949 C C . TYR A 1 129 ? 2.044 -1.372 4.824 1.00 65.94 129 TYR A C 1
ATOM 951 O O . TYR A 1 129 ? 1.670 -0.589 5.685 1.00 65.94 129 TYR A O 1
ATOM 959 N N . ARG A 1 130 ? 1.180 -2.243 4.280 1.00 57.59 130 ARG A N 1
ATOM 960 C CA . ARG A 1 130 ? -0.241 -2.297 4.686 1.00 57.59 130 ARG A CA 1
ATOM 961 C C . ARG A 1 130 ? -0.457 -2.688 6.152 1.00 57.59 130 ARG A C 1
ATOM 963 O O . ARG A 1 130 ? -1.455 -2.270 6.729 1.00 57.59 130 ARG A O 1
ATOM 970 N N . ALA A 1 131 ? 0.414 -3.521 6.717 1.00 57.00 131 ALA A N 1
ATOM 971 C CA . ALA A 1 131 ? 0.323 -3.969 8.105 1.00 57.00 131 ALA A CA 1
ATOM 972 C C . ALA A 1 131 ? 0.832 -2.914 9.102 1.00 57.00 131 ALA A C 1
ATOM 974 O O . ALA A 1 131 ? 0.369 -2.881 10.238 1.00 57.00 131 ALA A O 1
ATOM 975 N N . VAL A 1 132 ? 1.773 -2.068 8.679 1.00 60.19 132 VAL A N 1
ATOM 976 C CA . VAL A 1 132 ? 2.406 -1.042 9.518 1.00 60.19 132 VAL A CA 1
ATOM 977 C C . VAL A 1 132 ? 1.678 0.307 9.428 1.00 60.19 132 VAL A C 1
ATOM 979 O O . VAL A 1 132 ? 1.758 1.087 10.373 1.00 60.19 132 VAL A O 1
ATOM 982 N N . ASP A 1 133 ? 0.946 0.594 8.342 1.00 59.31 133 ASP A N 1
ATOM 983 C CA . ASP A 1 133 ? 0.531 1.967 8.017 1.00 59.31 133 ASP A CA 1
ATOM 984 C C . ASP A 1 133 ? -0.977 2.287 8.198 1.00 59.31 133 ASP A C 1
ATOM 986 O O . ASP A 1 133 ? -1.845 1.415 8.111 1.00 59.31 133 ASP A O 1
ATOM 990 N N . LYS A 1 134 ? -1.234 3.583 8.457 1.00 53.75 134 LYS A N 1
ATOM 991 C CA . LYS A 1 134 ? -2.442 4.413 8.766 1.00 53.75 134 LYS A CA 1
ATOM 992 C C . LYS A 1 134 ? -3.865 3.841 8.860 1.00 53.75 134 LYS A C 1
ATOM 994 O O . LYS A 1 134 ? -4.670 4.436 9.574 1.00 53.75 134 LYS A O 1
ATOM 999 N N . ASN A 1 135 ? -4.191 2.721 8.222 1.00 57.12 135 ASN A N 1
ATOM 1000 C CA . ASN A 1 135 ? -5.495 2.071 8.382 1.00 57.12 135 ASN A CA 1
ATOM 1001 C C . ASN A 1 135 ? -5.785 1.789 9.861 1.00 57.12 135 ASN A C 1
ATOM 1003 O O . ASN A 1 135 ? -6.917 1.937 10.293 1.00 57.12 135 ASN A O 1
ATOM 1007 N N . ILE A 1 136 ? -4.769 1.437 10.655 1.00 65.62 136 ILE A N 1
ATOM 1008 C CA . ILE A 1 136 ? -4.962 1.169 12.084 1.00 65.62 136 ILE A CA 1
ATOM 1009 C C . ILE A 1 136 ? -5.349 2.451 12.832 1.00 65.62 136 ILE A C 1
ATOM 1011 O O . ILE A 1 136 ? -6.304 2.426 13.598 1.00 65.62 136 ILE A O 1
ATOM 1015 N N . ALA A 1 137 ? -4.675 3.578 12.589 1.00 72.19 137 ALA A N 1
ATOM 1016 C CA . ALA A 1 137 ? -4.984 4.836 13.274 1.00 72.19 137 ALA A CA 1
ATOM 1017 C C . ALA A 1 137 ? -6.386 5.359 12.921 1.00 72.19 137 ALA A C 1
ATOM 1019 O O . ALA A 1 137 ? -7.137 5.769 13.802 1.00 72.19 137 ALA A O 1
ATOM 1020 N N . GLU A 1 138 ? -6.765 5.297 11.646 1.00 76.94 138 GLU A N 1
ATOM 1021 C CA . GLU A 1 138 ? -8.076 5.752 11.179 1.00 76.94 138 GLU A CA 1
ATOM 1022 C C . GLU A 1 138 ? -9.211 4.833 11.653 1.00 76.94 138 GLU A C 1
ATOM 1024 O O . GLU A 1 138 ? -10.254 5.307 12.102 1.00 76.94 138 GLU A O 1
ATOM 1029 N N . VAL A 1 139 ? -9.007 3.515 11.615 1.00 79.56 139 VAL A N 1
ATOM 1030 C CA . VAL A 1 139 ? -9.987 2.534 12.106 1.00 79.56 139 VAL A CA 1
ATOM 1031 C C . VAL A 1 139 ? -10.143 2.632 13.630 1.00 79.56 139 VAL A C 1
ATOM 1033 O O . VAL A 1 139 ? -11.261 2.541 14.140 1.00 79.56 139 VAL A O 1
ATOM 1036 N N . VAL A 1 140 ? -9.056 2.894 14.363 1.00 83.50 140 VAL A N 1
ATOM 1037 C CA . VAL A 1 140 ? -9.104 3.176 15.807 1.00 83.50 140 VAL A CA 1
ATOM 1038 C C . VAL A 1 140 ? -9.841 4.489 16.090 1.00 83.50 140 VAL A C 1
ATOM 1040 O O . VAL A 1 140 ? -10.634 4.528 17.027 1.00 83.50 140 VAL A O 1
ATOM 1043 N N . ALA A 1 141 ? -9.666 5.523 15.261 1.00 85.00 141 ALA A N 1
ATOM 1044 C CA . ALA A 1 141 ? -10.412 6.777 15.386 1.00 85.00 141 ALA A CA 1
ATOM 1045 C C . ALA A 1 141 ? -11.926 6.592 15.148 1.00 85.00 141 ALA A C 1
ATOM 1047 O O . ALA A 1 141 ? -12.748 7.132 15.889 1.00 85.00 141 ALA A O 1
ATOM 1048 N N . HIS A 1 142 ? -12.325 5.772 14.170 1.00 85.69 142 HIS A N 1
ATOM 1049 C CA . HIS A 1 142 ? -13.739 5.427 13.967 1.00 85.69 142 HIS A CA 1
ATOM 1050 C C . HIS A 1 142 ? -14.317 4.676 15.172 1.00 85.69 142 HIS A C 1
ATOM 1052 O O . HIS A 1 142 ? -15.431 4.962 15.616 1.00 85.69 142 HIS A O 1
ATOM 1058 N N . ALA A 1 143 ? -13.549 3.740 15.735 1.00 86.12 143 ALA A N 1
ATOM 1059 C CA . ALA A 1 143 ? -13.959 3.010 16.927 1.00 86.12 143 ALA A CA 1
ATOM 1060 C C . ALA A 1 143 ? -14.075 3.923 18.156 1.00 86.12 143 ALA A C 1
ATOM 1062 O O . ALA A 1 143 ? -14.999 3.740 18.954 1.00 86.12 143 ALA A O 1
ATOM 1063 N N . SER A 1 144 ? -13.191 4.919 18.301 1.00 86.50 144 SER A N 1
ATOM 1064 C CA . SER A 1 144 ? -13.267 5.882 19.401 1.00 86.50 144 SER A CA 1
ATOM 1065 C C . SER A 1 144 ? -14.482 6.796 19.274 1.00 86.50 144 SER A C 1
ATOM 1067 O O . SER A 1 144 ? -15.184 6.957 20.263 1.00 86.50 144 SER A O 1
ATOM 1069 N N . ILE A 1 145 ? -14.802 7.300 18.077 1.00 86.94 145 ILE A N 1
ATOM 1070 C CA . ILE A 1 145 ? -16.016 8.109 17.854 1.00 86.94 145 ILE A CA 1
ATOM 1071 C C . ILE A 1 145 ? -17.271 7.284 18.185 1.00 86.94 145 ILE A C 1
ATOM 1073 O O . ILE A 1 145 ? -18.131 7.707 18.952 1.00 86.94 145 ILE A O 1
ATOM 1077 N N . ALA A 1 146 ? -17.364 6.049 17.683 1.00 84.12 146 ALA A N 1
ATOM 1078 C CA . ALA A 1 146 ? -18.517 5.185 17.951 1.00 84.12 146 ALA A CA 1
ATOM 1079 C C . ALA A 1 146 ? -18.683 4.846 19.448 1.00 84.12 146 ALA A C 1
ATOM 1081 O O . ALA A 1 146 ? -19.802 4.722 19.949 1.00 84.12 146 ALA A O 1
ATOM 1082 N N . THR A 1 147 ? -17.573 4.699 20.173 1.00 84.06 147 THR A N 1
ATOM 1083 C CA . THR A 1 147 ? -17.588 4.290 21.583 1.00 84.06 147 THR A CA 1
ATOM 1084 C C . THR A 1 147 ? -17.771 5.479 22.533 1.00 84.06 147 THR A C 1
ATOM 1086 O O . THR A 1 147 ? -18.631 5.434 23.412 1.00 84.06 147 THR A O 1
ATOM 1089 N N . TYR A 1 148 ? -16.976 6.535 22.373 1.00 81.06 148 TYR A N 1
ATOM 1090 C CA . TYR A 1 148 ? -16.956 7.679 23.285 1.00 81.06 148 TYR A CA 1
ATOM 1091 C C . TYR A 1 148 ? -18.026 8.719 22.934 1.00 81.06 148 TYR A C 1
ATOM 1093 O O . TYR A 1 148 ? -18.683 9.217 23.845 1.00 81.06 148 TYR A O 1
ATOM 1101 N N . ASP A 1 149 ? -18.283 8.977 21.647 1.00 83.31 149 ASP A N 1
ATOM 1102 C CA . ASP A 1 149 ? -19.209 10.047 21.243 1.00 83.31 149 ASP A CA 1
ATOM 1103 C C . ASP A 1 149 ? -20.657 9.553 21.146 1.00 83.31 149 ASP A C 1
ATOM 1105 O O . ASP A 1 149 ? -21.591 10.264 21.511 1.00 83.31 149 ASP A O 1
ATOM 1109 N N . PHE A 1 150 ? -20.875 8.319 20.677 1.00 82.12 150 PHE A N 1
ATOM 1110 C CA . PHE A 1 150 ? -22.225 7.755 20.570 1.00 82.12 150 PHE A CA 1
ATOM 1111 C C . PHE A 1 150 ? -22.614 6.933 21.799 1.00 82.12 150 PHE A C 1
ATOM 1113 O O . PHE A 1 150 ? -23.619 7.224 22.448 1.00 82.12 150 PHE A O 1
ATOM 1120 N N . TYR A 1 151 ? -21.845 5.895 22.136 1.00 79.75 151 TYR A N 1
ATOM 1121 C CA . TYR A 1 151 ? -22.277 4.940 23.159 1.00 79.75 151 TYR A CA 1
ATOM 1122 C C . TYR A 1 151 ? -22.230 5.520 24.581 1.00 79.75 151 TYR A C 1
ATOM 1124 O O . TYR A 1 151 ? -23.205 5.392 25.330 1.00 79.75 151 TYR A O 1
ATOM 1132 N N . GLN A 1 152 ? -21.133 6.187 24.951 1.00 75.44 152 GLN A N 1
ATOM 1133 C CA . GLN A 1 152 ? -21.001 6.775 26.285 1.00 75.44 152 GLN A CA 1
ATOM 1134 C C . GLN A 1 152 ? -21.908 8.001 26.479 1.00 75.44 152 GLN A C 1
ATOM 1136 O O . GLN A 1 152 ? -22.495 8.141 27.549 1.00 75.44 152 GLN A O 1
ATOM 1141 N N . SER A 1 153 ? -22.088 8.861 25.470 1.00 76.94 153 SER A N 1
ATOM 1142 C CA . SER A 1 153 ? -22.928 10.061 25.617 1.00 76.94 153 SER A CA 1
ATOM 1143 C C . SER A 1 153 ? -24.435 9.799 25.525 1.00 76.94 153 SER A C 1
ATOM 1145 O O . SER A 1 153 ? -25.184 10.442 26.257 1.00 76.94 153 SER A O 1
ATOM 1147 N N . TYR A 1 154 ? -24.900 8.877 24.668 1.00 75.12 154 TYR A N 1
ATOM 1148 C CA . TYR A 1 154 ? -26.342 8.705 24.408 1.00 75.12 154 TYR A CA 1
ATOM 1149 C C . TYR A 1 154 ? -26.976 7.468 25.050 1.00 75.12 154 TYR A C 1
ATOM 1151 O O . TYR A 1 154 ? -28.165 7.499 25.359 1.00 75.12 154 TYR A O 1
ATOM 1159 N N . ILE A 1 155 ? -26.230 6.374 25.235 1.00 79.19 155 ILE A N 1
ATOM 1160 C CA . ILE A 1 155 ? -26.821 5.088 25.646 1.00 79.19 155 ILE A CA 1
ATOM 1161 C C . ILE A 1 155 ? -26.551 4.805 27.121 1.00 79.19 155 ILE A C 1
ATOM 1163 O O . ILE A 1 155 ? -27.481 4.513 27.871 1.00 79.19 155 ILE A O 1
ATOM 1167 N N . ASN A 1 156 ? -25.290 4.882 27.557 1.00 76.75 156 ASN A N 1
ATOM 1168 C CA . ASN A 1 156 ? -24.950 4.633 28.955 1.00 76.75 156 ASN A CA 1
ATOM 1169 C C . ASN A 1 156 ? -23.832 5.562 29.467 1.00 76.75 156 ASN A C 1
ATOM 1171 O O . ASN A 1 156 ? -22.651 5.209 29.389 1.00 76.75 156 ASN A O 1
ATOM 1175 N N . PRO A 1 157 ? -24.203 6.694 30.097 1.00 72.38 157 PRO A N 1
ATOM 1176 C CA . PRO A 1 157 ? -23.261 7.659 30.673 1.00 72.38 157 PRO A CA 1
ATOM 1177 C C . PRO A 1 157 ? -22.378 7.117 31.807 1.00 72.38 157 PRO A C 1
ATOM 1179 O O . PRO A 1 157 ? -21.396 7.759 32.172 1.00 72.38 157 PRO A O 1
ATOM 1182 N N . LYS A 1 158 ? -22.706 5.950 32.383 1.00 70.69 158 LYS A N 1
ATOM 1183 C CA . LYS A 1 158 ? -21.948 5.297 33.471 1.00 70.69 158 LYS A CA 1
ATOM 1184 C C . LYS A 1 158 ? -21.301 3.977 33.034 1.00 70.69 158 LYS A C 1
ATOM 1186 O O . LYS A 1 158 ? -21.111 3.078 33.854 1.00 70.69 158 LYS A O 1
ATOM 1191 N N . ALA A 1 159 ? -21.016 3.817 31.745 1.00 66.12 159 ALA A N 1
ATOM 1192 C CA . ALA A 1 159 ? -20.466 2.577 31.213 1.00 66.12 159 ALA A CA 1
ATOM 1193 C C . ALA A 1 159 ? -19.091 2.231 31.824 1.00 66.12 159 ALA A C 1
ATOM 1195 O O . ALA A 1 159 ? -18.204 3.072 31.934 1.00 66.12 159 ALA A O 1
ATOM 1196 N N . SER A 1 160 ? -18.921 0.964 32.211 1.00 77.12 160 SER A N 1
ATOM 1197 C CA . SER A 1 160 ? -17.668 0.427 32.756 1.00 77.12 160 SER A CA 1
ATOM 1198 C C . SER A 1 160 ? -16.630 0.183 31.650 1.00 77.12 160 SER A C 1
ATOM 1200 O O . SER A 1 160 ? -16.993 -0.231 30.547 1.00 77.12 160 SER A O 1
ATOM 1202 N N . ASP A 1 161 ? -15.334 0.315 31.955 1.00 77.81 161 ASP A N 1
ATOM 1203 C CA . ASP A 1 161 ? -14.218 0.105 31.012 1.00 77.81 161 ASP A CA 1
ATOM 1204 C C . ASP A 1 161 ? -14.279 -1.221 30.238 1.00 77.81 161 ASP A C 1
ATOM 1206 O O . ASP A 1 161 ? -13.867 -1.304 29.079 1.00 77.81 161 ASP A O 1
ATOM 1210 N N . LYS A 1 162 ? -14.794 -2.291 30.863 1.00 81.88 162 LYS A N 1
ATOM 1211 C CA . LYS A 1 162 ? -14.956 -3.595 30.196 1.00 81.88 162 LYS A CA 1
ATOM 1212 C C . LYS A 1 162 ? -16.038 -3.556 29.113 1.00 81.88 162 LYS A C 1
ATOM 1214 O O . LYS A 1 162 ? -15.869 -4.184 28.072 1.00 81.88 162 LYS A O 1
ATOM 1219 N N . GLN A 1 163 ? -17.124 -2.820 29.351 1.00 80.12 163 GLN A N 1
ATOM 1220 C CA . GLN A 1 163 ? -18.218 -2.654 28.392 1.00 80.12 163 GLN A CA 1
ATOM 1221 C C . GLN A 1 163 ? -17.807 -1.722 27.252 1.00 80.12 163 GLN A C 1
ATOM 1223 O O . GLN A 1 163 ? -18.084 -2.036 26.098 1.00 80.12 163 GLN A O 1
ATOM 1228 N N . LEU A 1 164 ? 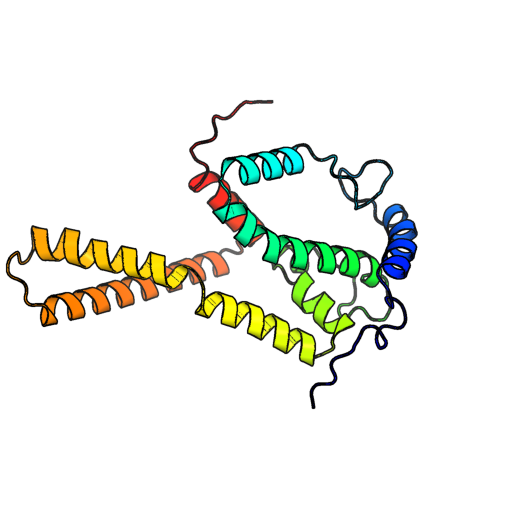-17.081 -0.640 27.560 1.00 80.94 164 LEU A N 1
ATOM 1229 C CA . LEU A 1 164 ? -16.545 0.270 26.545 1.00 80.94 164 LEU A CA 1
ATOM 1230 C C . LEU A 1 164 ? -15.652 -0.470 25.544 1.00 80.94 164 LEU A C 1
ATOM 1232 O O . LEU A 1 164 ? -15.859 -0.367 24.339 1.00 80.94 164 LEU A O 1
ATOM 1236 N N . ARG A 1 165 ? -14.723 -1.300 26.039 1.00 84.00 165 ARG A N 1
ATOM 1237 C CA . ARG A 1 165 ? -13.850 -2.101 25.168 1.00 84.00 165 ARG A CA 1
ATOM 1238 C C . ARG A 1 165 ? -14.628 -3.068 24.278 1.00 84.00 165 ARG A C 1
ATOM 1240 O O . ARG A 1 165 ? -14.297 -3.198 23.103 1.00 84.00 165 ARG A O 1
ATOM 1247 N N . LEU A 1 166 ? -15.653 -3.738 24.809 1.00 85.75 166 LEU A N 1
ATOM 1248 C CA . LEU A 1 166 ? -16.466 -4.669 24.021 1.00 85.75 166 LEU A CA 1
ATOM 1249 C C . LEU A 1 166 ? -17.192 -3.950 22.876 1.00 85.75 166 LEU A C 1
ATOM 1251 O O . LEU A 1 166 ? -17.180 -4.435 21.746 1.00 85.75 166 LEU A O 1
ATOM 1255 N N . ILE A 1 167 ? -17.768 -2.779 23.153 1.00 85.50 167 ILE A N 1
ATOM 1256 C CA . ILE A 1 167 ? -18.430 -1.945 22.144 1.00 85.50 167 ILE A CA 1
ATOM 1257 C C . ILE A 1 167 ? -17.434 -1.498 21.069 1.00 85.50 167 ILE A C 1
ATOM 1259 O O . ILE A 1 167 ? -17.746 -1.602 19.883 1.00 85.50 167 ILE A O 1
ATOM 1263 N N . SER A 1 168 ? -16.219 -1.090 21.450 1.00 85.19 168 SER A N 1
ATOM 1264 C CA . SER A 1 168 ? -15.173 -0.744 20.480 1.00 85.19 168 SER A CA 1
ATOM 1265 C C . SER A 1 168 ? -14.830 -1.918 19.562 1.00 85.19 168 SER A C 1
ATOM 1267 O O . SER A 1 168 ? -14.741 -1.730 18.352 1.00 85.19 168 SER A O 1
ATOM 1269 N N . TYR A 1 169 ? -14.692 -3.140 20.091 1.00 87.62 169 TYR A N 1
ATOM 1270 C CA . TYR A 1 169 ? -14.441 -4.326 19.260 1.00 87.62 169 TYR A CA 1
ATOM 1271 C C . TYR A 1 169 ? -15.598 -4.640 18.305 1.00 87.62 169 TYR A C 1
ATOM 1273 O O . TYR A 1 169 ? -15.354 -5.018 17.159 1.00 87.62 169 TYR A O 1
ATOM 1281 N N . ILE A 1 170 ? -16.845 -4.445 18.738 1.00 87.94 170 ILE A N 1
ATOM 1282 C CA . ILE A 1 170 ? -18.024 -4.628 17.881 1.00 87.94 170 ILE A CA 1
ATOM 1283 C C . ILE A 1 170 ? -18.055 -3.571 16.768 1.00 87.94 170 ILE A C 1
ATOM 1285 O O . ILE A 1 170 ? -18.280 -3.914 15.608 1.00 87.94 170 ILE A O 1
ATOM 1289 N N . ALA A 1 171 ? -17.773 -2.306 17.091 1.00 86.06 171 ALA A N 1
ATOM 1290 C CA . ALA A 1 171 ? -17.699 -1.225 16.109 1.00 86.06 171 ALA A CA 1
ATOM 1291 C C . ALA A 1 171 ? -16.585 -1.468 15.074 1.00 86.06 171 ALA A C 1
ATOM 1293 O O . ALA A 1 171 ? -16.810 -1.312 13.873 1.00 86.06 171 ALA A O 1
ATOM 1294 N N . LEU A 1 172 ? -15.415 -1.932 15.527 1.00 87.38 172 LEU A N 1
ATOM 1295 C CA . LEU A 1 172 ? -14.300 -2.335 14.665 1.00 87.38 172 LEU A CA 1
ATOM 1296 C C . LEU A 1 172 ? -14.697 -3.470 13.714 1.00 87.38 172 LEU A C 1
ATOM 1298 O O . LEU A 1 172 ? -14.446 -3.383 12.511 1.00 87.38 172 LEU A O 1
ATOM 1302 N N . ALA A 1 173 ? -15.340 -4.519 14.234 1.00 88.88 173 ALA A N 1
ATOM 1303 C CA . ALA A 1 173 ? -15.796 -5.650 13.430 1.00 88.88 173 ALA A CA 1
ATOM 1304 C C . ALA A 1 173 ? -16.850 -5.224 12.393 1.00 88.88 173 ALA A C 1
ATOM 1306 O O . ALA A 1 173 ? -16.760 -5.610 11.227 1.00 88.88 173 ALA A O 1
ATOM 1307 N N . GLY A 1 174 ? -17.806 -4.379 12.789 1.00 89.44 174 GLY A N 1
ATOM 1308 C CA . GLY A 1 174 ? -18.824 -3.837 11.888 1.00 89.44 174 GLY A CA 1
ATOM 1309 C C . GLY A 1 174 ? -18.220 -3.006 10.754 1.00 89.44 174 GLY A C 1
ATOM 1310 O O . GLY A 1 174 ? -18.549 -3.219 9.585 1.00 89.44 174 GLY A O 1
ATOM 1311 N N . PHE A 1 175 ? -17.280 -2.114 11.075 1.00 86.12 175 PHE A N 1
ATOM 1312 C CA . PHE A 1 175 ? -16.590 -1.306 10.068 1.00 86.12 175 PHE A CA 1
ATOM 1313 C C . PHE A 1 175 ? -15.739 -2.161 9.119 1.00 86.12 175 PHE A C 1
ATOM 1315 O O . PHE A 1 175 ? -15.733 -1.919 7.912 1.00 86.12 175 PHE A O 1
ATOM 1322 N N . ALA A 1 176 ? -15.067 -3.199 9.626 1.00 85.25 176 ALA A N 1
ATOM 1323 C CA . ALA A 1 176 ? -14.288 -4.119 8.799 1.00 85.25 176 ALA A CA 1
ATOM 1324 C C . ALA A 1 176 ? -15.164 -4.874 7.783 1.00 85.25 176 ALA A C 1
ATOM 1326 O O . ALA A 1 176 ? -14.787 -4.992 6.614 1.00 85.25 176 ALA A O 1
ATOM 1327 N N . ILE A 1 177 ? -16.349 -5.336 8.198 1.00 90.94 177 ILE A N 1
ATOM 1328 C CA . ILE A 1 177 ? -17.313 -6.000 7.307 1.00 90.94 177 ILE A CA 1
ATOM 1329 C C . ILE A 1 177 ? -17.823 -5.019 6.247 1.00 90.94 177 ILE A C 1
ATOM 1331 O O . ILE A 1 177 ? -17.796 -5.337 5.057 1.00 90.94 177 ILE A O 1
ATOM 1335 N N . PHE A 1 178 ? -18.226 -3.814 6.659 1.00 90.00 178 PHE A N 1
ATOM 1336 C CA . PHE A 1 178 ? -18.705 -2.781 5.740 1.00 90.00 178 PHE A CA 1
ATOM 1337 C C . PHE A 1 178 ? -17.641 -2.393 4.705 1.00 90.00 178 PHE A C 1
ATOM 1339 O O . PHE A 1 178 ? -17.914 -2.381 3.506 1.00 90.00 178 PHE A O 1
ATOM 1346 N N . SER A 1 179 ? -16.412 -2.139 5.157 1.00 83.81 179 SER A N 1
ATOM 1347 C CA . SER A 1 179 ? -15.286 -1.777 4.294 1.00 83.81 179 SER A CA 1
ATOM 1348 C C . SER A 1 179 ? -14.934 -2.901 3.314 1.00 83.81 179 SER A C 1
ATOM 1350 O O . SER A 1 179 ? -14.734 -2.648 2.127 1.00 83.81 179 SER A O 1
ATOM 1352 N N . THR A 1 180 ? -14.951 -4.161 3.764 1.00 86.06 180 THR A N 1
ATOM 1353 C CA . THR A 1 180 ? -14.708 -5.330 2.899 1.00 86.06 180 THR A CA 1
ATOM 1354 C C . THR A 1 180 ? -15.797 -5.479 1.840 1.00 86.06 180 THR A C 1
ATOM 1356 O O . THR A 1 180 ? -15.495 -5.705 0.665 1.00 86.06 180 THR A O 1
ATOM 1359 N N . PHE A 1 181 ? -17.062 -5.313 2.229 1.00 91.69 181 PHE A N 1
ATOM 1360 C CA . PHE A 1 181 ? -18.187 -5.351 1.300 1.00 91.69 181 PHE A CA 1
ATOM 1361 C C . PHE A 1 181 ? -18.081 -4.2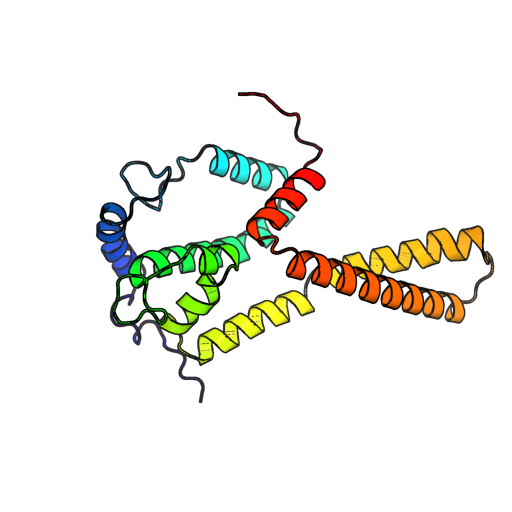32 0.257 1.00 91.69 181 PHE A C 1
ATOM 1363 O O . PHE A 1 181 ? -18.164 -4.493 -0.943 1.00 91.69 181 PHE A O 1
ATOM 1370 N N . PHE A 1 182 ? -17.807 -3.004 0.699 1.00 88.06 182 PHE A N 1
ATOM 1371 C CA . PHE A 1 182 ? -17.653 -1.848 -0.180 1.00 88.06 182 PHE A CA 1
ATOM 1372 C C . PHE A 1 182 ? -16.463 -1.997 -1.143 1.00 88.06 182 PHE A C 1
ATOM 1374 O O . PHE A 1 182 ? -16.602 -1.752 -2.341 1.00 88.06 182 PHE A O 1
ATOM 1381 N N . ALA A 1 183 ? -15.315 -2.482 -0.660 1.00 83.00 183 ALA A N 1
ATOM 1382 C CA . ALA A 1 183 ? -14.147 -2.758 -1.496 1.00 83.00 183 ALA A CA 1
ATOM 1383 C C . ALA A 1 183 ? -14.431 -3.842 -2.553 1.00 83.00 183 ALA A C 1
ATOM 1385 O O . ALA A 1 183 ? -14.050 -3.693 -3.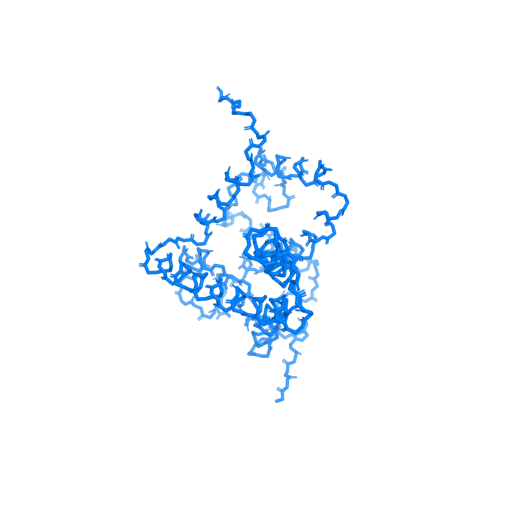715 1.00 83.00 183 ALA A O 1
ATOM 1386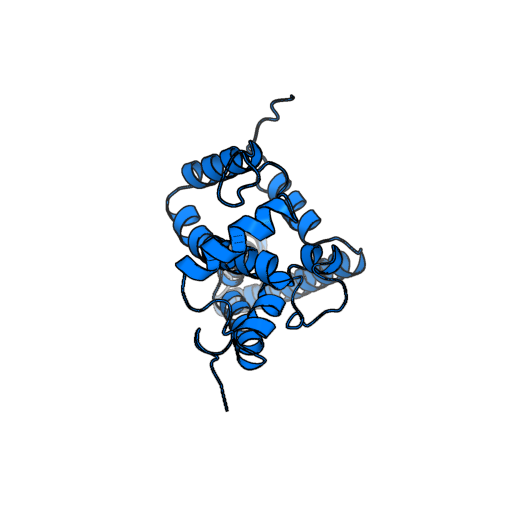 N N . THR A 1 184 ? -15.145 -4.907 -2.175 1.00 86.56 184 THR A N 1
ATOM 1387 C CA . THR A 1 184 ? -15.533 -5.995 -3.092 1.00 86.56 184 THR A CA 1
ATOM 1388 C C . THR A 1 184 ? -16.537 -5.516 -4.146 1.00 86.56 184 THR A C 1
ATOM 1390 O O . THR A 1 184 ? -16.432 -5.881 -5.321 1.00 86.56 184 THR A O 1
ATOM 1393 N N . ALA A 1 185 ? -17.476 -4.647 -3.761 1.00 87.81 185 ALA A N 1
ATOM 1394 C CA . ALA A 1 185 ? -18.441 -4.044 -4.678 1.00 87.81 185 ALA A CA 1
ATOM 1395 C C . ALA A 1 185 ? -17.757 -3.144 -5.722 1.00 87.81 185 ALA A C 1
ATOM 1397 O O . ALA A 1 185 ? -18.068 -3.222 -6.914 1.00 87.81 185 ALA A O 1
ATOM 1398 N N . LEU A 1 186 ? -16.775 -2.339 -5.304 1.00 82.69 186 LEU A N 1
ATOM 1399 C CA . LEU A 1 186 ? -15.987 -1.505 -6.216 1.00 82.69 186 LEU A CA 1
ATOM 1400 C C . LEU A 1 186 ? -15.118 -2.341 -7.162 1.00 82.69 186 LEU A C 1
ATOM 1402 O O . LEU A 1 186 ? -15.017 -2.010 -8.343 1.00 82.69 186 LEU A O 1
ATOM 1406 N N . ASN A 1 187 ? -14.543 -3.445 -6.673 1.00 83.00 187 ASN A N 1
ATOM 1407 C CA . ASN A 1 187 ? -13.758 -4.353 -7.507 1.00 83.00 187 ASN A CA 1
ATOM 1408 C C . ASN A 1 187 ? -14.618 -5.033 -8.586 1.00 83.00 187 ASN A C 1
ATOM 1410 O O . ASN A 1 187 ? -14.230 -5.058 -9.751 1.00 83.00 187 ASN A O 1
ATOM 1414 N N . THR A 1 188 ? -15.816 -5.500 -8.221 1.00 83.31 188 THR A N 1
ATOM 1415 C CA . THR A 1 188 ? -16.763 -6.126 -9.164 1.00 83.31 188 THR A CA 1
ATOM 1416 C C . THR A 1 188 ? -17.303 -5.132 -10.198 1.00 83.31 188 THR A C 1
ATOM 1418 O O . THR A 1 188 ? -17.601 -5.512 -11.326 1.00 83.31 188 THR A O 1
ATOM 1421 N N . SER A 1 189 ? -17.380 -3.844 -9.853 1.00 81.12 189 SER A N 1
ATOM 1422 C CA . SER A 1 189 ? -17.870 -2.785 -10.749 1.00 81.12 189 SER A CA 1
ATOM 1423 C C . SER A 1 189 ? -16.880 -2.405 -11.865 1.00 81.12 189 SER A C 1
ATOM 1425 O O . SER A 1 189 ? -17.154 -1.487 -12.634 1.00 81.12 189 SER A O 1
ATOM 1427 N N . GLY A 1 190 ? -15.717 -3.065 -11.957 1.00 75.81 190 GLY A N 1
ATOM 1428 C CA . GLY A 1 190 ? -14.714 -2.803 -12.998 1.00 75.81 190 GLY A CA 1
ATOM 1429 C C . GLY A 1 190 ? -14.038 -1.433 -12.882 1.00 75.81 190 GLY A C 1
ATOM 1430 O O . GLY A 1 190 ? -13.414 -0.958 -13.832 1.00 75.81 190 GLY A O 1
ATOM 1431 N N . VAL A 1 191 ? -14.164 -0.780 -11.725 1.00 76.62 191 VAL A N 1
ATOM 1432 C CA . VAL A 1 191 ? -13.574 0.530 -11.461 1.00 76.62 191 VAL A CA 1
ATOM 1433 C C . VAL A 1 191 ? -12.052 0.397 -11.421 1.00 76.62 191 VAL A C 1
ATOM 1435 O O . VAL A 1 191 ? -11.504 -0.350 -10.611 1.00 76.62 191 VAL A O 1
ATOM 1438 N N . SER A 1 192 ? -11.354 1.139 -12.285 1.00 71.38 192 SER A N 1
ATOM 1439 C CA . SER A 1 192 ? -9.891 1.124 -12.299 1.00 71.38 192 SER A CA 1
ATOM 1440 C C . SER A 1 192 ? -9.313 1.819 -11.065 1.00 71.38 192 SER A C 1
ATOM 1442 O O . SER A 1 192 ? -9.882 2.785 -10.545 1.00 71.38 192 SER A O 1
ATOM 1444 N N . MET A 1 193 ? -8.130 1.381 -10.624 1.00 70.69 193 MET A N 1
ATOM 1445 C CA . MET A 1 193 ? -7.421 2.035 -9.517 1.00 70.69 193 MET A CA 1
ATOM 1446 C C . MET A 1 193 ? -7.151 3.515 -9.830 1.00 70.69 193 MET A C 1
ATOM 1448 O O . MET A 1 193 ? -7.268 4.374 -8.959 1.00 70.69 193 MET A O 1
ATOM 1452 N N . GLY A 1 194 ? -6.873 3.832 -11.099 1.00 70.81 194 GLY A N 1
ATOM 1453 C CA . GLY A 1 194 ? -6.707 5.208 -11.564 1.00 70.81 194 GLY A CA 1
ATOM 1454 C C . GLY A 1 194 ? -7.968 6.062 -11.394 1.00 70.81 194 GLY A C 1
ATOM 1455 O O . GLY A 1 194 ? -7.868 7.226 -11.011 1.00 70.81 194 GLY A O 1
ATOM 1456 N N . TRP A 1 195 ? -9.158 5.502 -11.626 1.00 76.62 195 TRP A N 1
ATOM 1457 C CA . TRP A 1 195 ? -10.416 6.203 -11.356 1.00 76.62 195 TRP A CA 1
ATOM 1458 C C . TRP A 1 195 ? -10.626 6.418 -9.856 1.00 76.62 195 TRP A C 1
ATOM 1460 O O . TRP A 1 195 ? -10.988 7.519 -9.441 1.00 76.62 195 TRP A O 1
ATOM 1470 N N . LEU A 1 196 ? -10.337 5.403 -9.036 1.00 76.81 196 LEU A N 1
ATOM 1471 C CA . LEU A 1 196 ? -10.507 5.474 -7.584 1.00 76.81 196 LEU A CA 1
ATOM 1472 C C . LEU A 1 196 ? -9.615 6.557 -6.957 1.00 76.81 196 LEU A C 1
ATOM 1474 O O . LEU A 1 196 ? -10.082 7.345 -6.135 1.00 76.81 196 LEU A O 1
ATOM 1478 N N . LEU A 1 197 ? -8.355 6.644 -7.393 1.00 70.56 197 LEU A N 1
ATOM 1479 C CA . LEU A 1 197 ? -7.416 7.681 -6.954 1.00 70.56 197 LEU A CA 1
ATOM 1480 C C . LEU A 1 197 ? -7.879 9.087 -7.364 1.00 70.56 197 LEU A C 1
ATOM 1482 O O . LEU A 1 197 ? -7.782 10.018 -6.565 1.00 70.56 197 LEU A O 1
ATOM 1486 N N . LYS A 1 198 ? -8.441 9.246 -8.571 1.00 70.94 198 LYS A N 1
ATOM 1487 C CA . LYS A 1 198 ? -9.021 10.523 -9.021 1.00 70.94 198 LYS A CA 1
ATOM 1488 C C . LYS A 1 198 ? -10.245 10.911 -8.195 1.00 70.94 198 LYS A C 1
ATOM 1490 O O . LYS A 1 198 ? -10.354 12.056 -7.768 1.00 70.94 198 LYS A O 1
ATOM 1495 N N . PHE A 1 199 ? -11.142 9.964 -7.934 1.00 77.06 199 PHE A N 1
ATOM 1496 C CA . PHE A 1 199 ? -12.329 10.192 -7.113 1.00 77.06 199 PHE A CA 1
ATOM 1497 C C . PHE A 1 199 ? -11.964 10.587 -5.675 1.00 77.06 199 PHE A C 1
ATOM 1499 O O . PHE A 1 199 ? -12.520 11.549 -5.142 1.00 77.06 199 PHE A O 1
ATOM 1506 N N . LEU A 1 200 ? -10.993 9.895 -5.071 1.00 71.25 200 LEU A N 1
ATOM 1507 C CA . LEU A 1 200 ? -10.471 10.231 -3.747 1.00 71.25 200 LEU A CA 1
ATOM 1508 C C . LEU A 1 200 ? -9.852 11.635 -3.732 1.00 71.25 200 LEU A C 1
ATOM 1510 O O . LEU A 1 200 ? -10.146 12.414 -2.830 1.00 71.25 200 LEU A O 1
ATOM 1514 N N . GLY A 1 201 ? -9.059 11.977 -4.751 1.00 62.72 201 GLY A N 1
ATOM 1515 C CA . GLY A 1 201 ? -8.471 13.308 -4.903 1.00 62.72 201 GLY A CA 1
ATOM 1516 C C . GLY A 1 201 ? -9.521 14.417 -5.000 1.00 62.72 201 GLY A C 1
ATOM 1517 O O . GLY A 1 201 ? -9.376 15.448 -4.355 1.00 62.72 201 GLY A O 1
ATOM 1518 N N . VAL A 1 202 ? -10.619 14.194 -5.726 1.00 74.75 202 VAL A N 1
ATOM 1519 C CA . VAL A 1 202 ? -11.726 15.163 -5.821 1.00 74.75 202 VAL A CA 1
ATOM 1520 C C . VAL A 1 202 ? -12.493 15.283 -4.500 1.00 74.75 202 VAL A C 1
ATOM 1522 O O . VAL A 1 202 ? -12.871 16.384 -4.108 1.00 74.75 202 VAL A O 1
ATOM 1525 N N . ARG A 1 203 ? -12.729 14.168 -3.797 1.00 68.31 203 ARG A N 1
ATOM 1526 C CA . ARG A 1 203 ? -13.526 14.164 -2.561 1.00 68.31 203 ARG A CA 1
ATOM 1527 C C . ARG A 1 203 ? -12.760 14.678 -1.342 1.00 68.31 203 ARG A C 1
ATOM 1529 O O . ARG A 1 203 ? -13.356 15.368 -0.525 1.00 68.31 203 ARG A O 1
ATOM 1536 N N . LEU A 1 204 ? -11.471 14.365 -1.223 1.00 66.44 204 LEU A N 1
ATOM 1537 C CA . LEU A 1 204 ? -10.610 14.892 -0.157 1.00 66.44 204 LEU A CA 1
ATOM 1538 C C . LEU A 1 204 ? -10.058 16.284 -0.492 1.00 66.44 204 LEU A C 1
ATOM 1540 O O . LEU A 1 204 ? -9.765 17.066 0.406 1.00 66.44 204 LEU A O 1
ATOM 1544 N N . GLY A 1 205 ? -9.937 16.610 -1.780 1.00 58.12 205 GLY A N 1
ATOM 1545 C CA . GLY A 1 205 ? -9.426 17.885 -2.279 1.00 58.12 205 GLY A CA 1
ATOM 1546 C C . GLY A 1 205 ? -10.469 18.998 -2.386 1.00 58.12 205 GLY A C 1
ATOM 1547 O O . GLY A 1 205 ? -10.229 19.966 -3.102 1.00 58.12 205 GLY A O 1
ATOM 1548 N N . SER A 1 206 ? -11.611 18.921 -1.692 1.00 50.84 206 SER A N 1
ATOM 1549 C CA . SER A 1 206 ? -12.698 19.915 -1.785 1.00 50.84 206 SER A CA 1
ATOM 1550 C C . SER A 1 206 ? -12.340 21.334 -1.298 1.00 50.84 206 SER A C 1
ATOM 1552 O O . SER A 1 206 ? -13.214 22.190 -1.225 1.00 50.84 206 SER A O 1
ATOM 1554 N N . ALA A 1 207 ? -11.070 21.610 -0.989 1.00 44.84 207 ALA A N 1
ATOM 1555 C CA . ALA A 1 207 ? -10.542 22.955 -0.775 1.00 44.84 207 ALA A CA 1
ATOM 1556 C C . ALA A 1 207 ? -10.047 23.643 -2.068 1.00 44.84 207 ALA A C 1
ATOM 1558 O O . ALA A 1 207 ? -9.550 24.766 -1.999 1.00 44.84 207 ALA A O 1
ATOM 1559 N N . VAL A 1 208 ? -10.153 23.011 -3.245 1.00 50.56 208 VAL A N 1
ATOM 1560 C CA . VAL A 1 208 ? -9.686 23.618 -4.503 1.00 50.56 208 VAL A CA 1
ATOM 1561 C C . VAL A 1 208 ? -10.846 24.291 -5.238 1.00 50.56 208 VAL A C 1
ATOM 1563 O O . VAL A 1 208 ? -11.701 23.637 -5.834 1.00 50.56 208 VAL A O 1
ATOM 1566 N N . LEU A 1 209 ? -10.856 25.626 -5.192 1.00 42.84 209 LEU A N 1
ATOM 1567 C CA . LEU A 1 209 ? -11.685 26.480 -6.043 1.00 42.84 209 LEU A CA 1
ATOM 1568 C C . LEU A 1 209 ? -11.470 26.104 -7.523 1.00 42.84 209 LEU A C 1
ATOM 1570 O O . LEU A 1 209 ? -10.330 26.142 -7.992 1.00 42.84 209 LEU A O 1
ATOM 1574 N N . PRO A 1 210 ? -12.529 25.760 -8.277 1.00 39.28 210 PRO A N 1
ATOM 1575 C CA . PRO A 1 210 ? -12.412 25.464 -9.695 1.00 39.28 210 PRO A CA 1
ATOM 1576 C C . PRO A 1 210 ? -12.122 26.757 -10.458 1.00 39.28 210 PRO A C 1
ATOM 1578 O O . PRO A 1 210 ? -13.025 27.546 -10.736 1.00 39.28 210 PRO A O 1
ATOM 1581 N N . ILE A 1 211 ? -10.861 26.974 -10.816 1.00 47.53 211 ILE A N 1
ATOM 1582 C CA . ILE A 1 211 ? -10.510 27.973 -11.822 1.00 47.53 211 ILE A CA 1
ATOM 1583 C C . ILE A 1 211 ? -10.711 27.278 -13.170 1.00 47.53 211 ILE A C 1
ATOM 1585 O O . ILE A 1 211 ? -10.008 26.324 -13.505 1.00 47.53 211 ILE A O 1
ATOM 1589 N N . ARG A 1 212 ? -11.772 27.680 -13.876 1.00 36.56 212 ARG A N 1
ATOM 1590 C CA . ARG A 1 212 ? -12.061 27.235 -15.245 1.00 36.56 212 ARG A CA 1
ATOM 1591 C C . ARG A 1 212 ? -10.898 27.624 -16.181 1.00 36.56 212 ARG A C 1
ATOM 1593 O O . ARG A 1 212 ? -10.223 28.606 -15.872 1.00 36.56 212 ARG A O 1
ATOM 1600 N N . PRO A 1 213 ? -10.665 26.857 -17.266 1.00 45.53 213 PRO A N 1
ATOM 1601 C CA . PRO A 1 213 ? -9.655 27.178 -18.277 1.00 45.53 213 PRO A CA 1
ATOM 1602 C C . PRO A 1 213 ? -9.863 28.560 -18.902 1.00 45.53 213 PRO A C 1
ATOM 1604 O O . PRO A 1 213 ? -11.031 29.017 -18.947 1.00 45.53 213 PRO A O 1
#

pLDDT: mean 70.47, std 12.62, range [25.58, 91.69]

InterPro domains:
  IPR001734 Sodium/solute symporter [PS50283] (101-213)
  IPR031155 Urea active transporter [PTHR46154] (60-211)
  IPR038377 Sodium/glucose symporter superfamily [G3DSA:1.20.1730.10] (38-211)

Organism: NCBI:txid354080

Sequence (213 aa):
MFKVMASSSVLILGSPEKLWDLLQPAAIASPAVGAKDSSYLTIHSGQDLLLTGFILVSGFGTFTWFSIPLGLCATMSLVCVVLQDTVYWPVSGGVTAYQINNSLILPLVAQVIMGTGGVVAIILMVRLYRAVDKNIAEVVAHASIATYDFYQSYINPKASDKQLRLISYIALAGFAIFSTFFATALNTSGVSMGWLLKFLGVRLGSAVLPIRP